Protein AF-A0A7K0LYT7-F1 (afdb_monomer_lite)

Sequence (235 aa):
MGQLKVKRRFPGVKELAGLMRFRKPIFNGRKRRLSRALTIYDLRDIAKRRTPKAPFDYTDGGADSESSLTRARSTFERVEFQPRILRDVSVVDTSVKMLGQTMSMPIGIAPTGFTRMMQTEGEYAGATAARDAGIPYTLSTMGTRSIEDVARIAPDGRNWFQLYMWKDRDRSMALVDRAKAAGFDTLVLTVDVPVAGARLRDVRNGMTIPPSLTSKTILNALPRPAWWLNFLTTD

Secondary structure (DSSP, 8-state):
---------PPPHHHHHHH--PPPP--SHHHHHHTT--SHHHHHHHHHHHS-HHHHHHHH--STT-HHHHHHHHHHHT-------S---SS----EEETTEEESSS--B---S-GGGT-TTTHHHHHHHHHHHT--EEEETT-SS-HHHHHHHSTTS-EEEEEEPPS-HHHHHHHHHHHHHTT--EEEEE-S-SS----HHHHHHT-SSS----HHHHHHHTT-HHHHHHHHS--

Structure (mmCIF, N/CA/C/O backbone):
data_AF-A0A7K0LYT7-F1
#
_entry.id   AF-A0A7K0LYT7-F1
#
loop_
_atom_site.group_PDB
_atom_site.id
_atom_site.type_symbol
_atom_site.label_atom_id
_atom_site.label_alt_id
_atom_site.label_comp_id
_atom_site.label_asym_id
_atom_site.label_entity_id
_atom_site.label_seq_id
_atom_site.pdbx_PDB_ins_code
_atom_site.Cartn_x
_atom_site.Cartn_y
_atom_site.Cartn_z
_atom_site.occupancy
_atom_site.B_iso_or_equiv
_atom_site.auth_seq_id
_atom_site.auth_comp_id
_atom_site.auth_asym_id
_atom_site.auth_atom_id
_atom_site.pdbx_PDB_model_num
ATOM 1 N N . MET A 1 1 ? -22.102 46.140 34.739 1.00 51.75 1 MET A N 1
ATOM 2 C CA . MET A 1 1 ? -21.534 44.800 34.457 1.00 51.75 1 MET A CA 1
ATOM 3 C C . MET A 1 1 ? -20.741 44.340 35.673 1.00 51.75 1 MET A C 1
ATOM 5 O O . MET A 1 1 ? -19.679 44.889 35.933 1.00 51.75 1 MET A O 1
ATOM 9 N N . GLY A 1 2 ? -21.281 43.416 36.473 1.00 59.12 2 GLY A N 1
ATOM 10 C CA . GLY A 1 2 ? -20.587 42.900 37.658 1.00 59.12 2 GLY A CA 1
ATOM 11 C C . GLY A 1 2 ? -19.471 41.934 37.260 1.00 59.12 2 GLY A C 1
ATOM 12 O O . GLY A 1 2 ? -19.724 40.969 36.544 1.00 59.12 2 GLY A O 1
ATOM 13 N N . GLN A 1 3 ? -18.237 42.190 37.703 1.00 61.72 3 GLN A N 1
ATOM 14 C CA . GLN A 1 3 ? -17.120 41.265 37.507 1.00 61.72 3 GLN A CA 1
ATOM 15 C C . GLN A 1 3 ? -17.379 39.964 38.278 1.00 61.72 3 GLN A C 1
ATOM 17 O O . GLN A 1 3 ? -17.380 39.949 39.511 1.00 61.72 3 GLN A O 1
ATOM 22 N N . LEU A 1 4 ? -17.561 38.860 37.551 1.00 63.75 4 LEU A N 1
ATOM 23 C CA . LEU A 1 4 ? -17.540 37.508 38.106 1.00 63.75 4 LEU A CA 1
ATOM 24 C C . LEU A 1 4 ? -16.160 37.243 38.730 1.00 63.75 4 LEU A C 1
ATOM 26 O O . LEU A 1 4 ? -15.191 36.934 38.036 1.00 63.75 4 LEU A O 1
ATOM 30 N N . LYS A 1 5 ? -16.056 37.367 40.059 1.00 70.19 5 LYS A N 1
ATOM 31 C CA . LYS A 1 5 ? -14.860 36.966 40.812 1.00 70.19 5 LYS A CA 1
ATOM 32 C C . LYS A 1 5 ? -14.800 35.441 40.883 1.00 70.19 5 LYS A C 1
ATOM 34 O O . LYS A 1 5 ? -15.344 34.823 41.795 1.00 70.19 5 LYS A O 1
ATOM 39 N N . VAL A 1 6 ? -14.127 34.827 39.912 1.00 75.94 6 VAL A N 1
ATOM 40 C CA . VAL A 1 6 ? -13.865 33.382 39.913 1.00 75.94 6 VAL A CA 1
ATOM 41 C C . VAL A 1 6 ? -12.925 33.041 41.072 1.00 75.94 6 VAL A C 1
ATOM 43 O O . VAL A 1 6 ? -11.742 33.386 41.062 1.00 75.94 6 VAL A O 1
ATOM 46 N N . LYS A 1 7 ? -13.451 32.352 42.089 1.00 78.12 7 LYS A N 1
ATOM 47 C CA . LYS A 1 7 ? -12.678 31.881 43.245 1.00 78.12 7 LYS A CA 1
ATOM 48 C C . LYS A 1 7 ? -11.836 30.670 42.832 1.00 78.12 7 LYS A C 1
ATOM 50 O O . LYS A 1 7 ? -12.346 29.557 42.739 1.00 78.12 7 LYS A O 1
ATOM 55 N N . ARG A 1 8 ? -10.545 30.888 42.573 1.00 79.81 8 ARG A N 1
ATOM 56 C CA . ARG A 1 8 ? -9.590 29.817 42.243 1.00 79.81 8 ARG A CA 1
ATOM 57 C C . ARG A 1 8 ? -9.356 28.938 43.478 1.00 79.81 8 ARG A C 1
ATOM 59 O O . ARG A 1 8 ? -9.043 29.456 44.547 1.00 79.81 8 ARG A O 1
ATOM 66 N N . ARG A 1 9 ? -9.517 27.621 43.336 1.00 80.12 9 ARG A N 1
ATOM 67 C CA . ARG A 1 9 ? -9.161 26.617 44.351 1.00 80.12 9 ARG A CA 1
ATOM 68 C C . ARG A 1 9 ? -8.049 25.736 43.792 1.00 80.12 9 ARG A C 1
ATOM 70 O O . ARG A 1 9 ? -8.133 25.327 42.637 1.00 80.12 9 ARG A O 1
ATOM 77 N N . PHE A 1 10 ? -7.026 25.458 44.595 1.00 76.88 10 PHE A N 1
ATOM 78 C CA . PHE A 1 10 ? -6.026 24.452 44.245 1.00 76.88 10 PHE A CA 1
ATOM 79 C C . PHE A 1 10 ? -6.641 23.059 44.440 1.00 76.88 10 PHE A C 1
ATOM 81 O O . PHE A 1 10 ? -7.215 22.822 45.507 1.00 76.88 10 PHE A O 1
ATOM 88 N N . PRO A 1 11 ? -6.566 22.159 43.442 1.00 76.56 11 PRO A N 1
ATOM 89 C CA . PRO A 1 11 ? -7.069 20.798 43.593 1.00 76.56 11 PRO A CA 1
ATOM 90 C C . PRO A 1 11 ? -6.319 20.071 44.710 1.00 76.56 11 PRO A C 1
ATOM 92 O O . PRO A 1 11 ? -5.112 20.270 44.886 1.00 76.56 11 PRO A O 1
ATOM 95 N N . GLY A 1 12 ? -7.012 19.204 45.446 1.00 80.69 12 GLY A N 1
ATOM 96 C CA . GLY A 1 12 ? -6.357 18.352 46.437 1.00 80.69 12 GLY A CA 1
ATOM 97 C C . GLY A 1 12 ? -5.399 17.365 45.761 1.00 80.69 12 GLY A C 1
ATOM 98 O O . GLY A 1 12 ? -5.668 16.885 44.662 1.00 80.69 12 GLY A O 1
ATOM 99 N N . VAL A 1 13 ? -4.298 16.993 46.422 1.00 79.06 13 VAL A N 1
ATOM 100 C CA . VAL A 1 13 ? -3.289 16.060 45.865 1.00 79.06 13 VAL A CA 1
ATOM 101 C C . VAL A 1 13 ? -3.911 14.732 45.399 1.00 79.06 13 VAL A C 1
ATOM 103 O O . VAL A 1 13 ? -3.489 14.183 44.386 1.00 79.06 13 VAL A O 1
ATOM 106 N N . LYS A 1 14 ? -4.957 14.241 46.083 1.00 78.50 14 LYS A N 1
ATOM 107 C CA . LYS A 1 14 ? -5.701 13.025 45.700 1.00 78.50 14 LYS A CA 1
ATOM 108 C C . LYS A 1 14 ? -6.535 13.199 44.424 1.00 78.50 14 LYS A C 1
ATOM 110 O O . LYS A 1 14 ? -6.572 12.289 43.602 1.00 78.50 14 LYS A O 1
ATOM 115 N N . GLU A 1 15 ? -7.163 14.360 44.236 1.00 76.81 15 GLU A N 1
ATOM 116 C CA . GLU A 1 15 ? -7.894 14.691 43.003 1.00 76.81 15 GLU A CA 1
ATOM 117 C C . GLU A 1 15 ? -6.918 14.845 41.835 1.00 76.81 15 GLU A C 1
ATOM 119 O O . GLU A 1 15 ? -7.134 14.291 40.759 1.00 76.81 15 GLU A O 1
ATOM 124 N N . LEU A 1 16 ? -5.788 15.520 42.076 1.00 77.94 16 LEU A N 1
ATOM 125 C CA . LEU A 1 16 ? -4.725 15.671 41.088 1.00 77.94 16 LEU A CA 1
ATOM 126 C C . LEU A 1 16 ? -4.153 14.304 40.683 1.00 77.94 16 LEU A C 1
ATOM 128 O O . LEU A 1 16 ? -3.987 14.036 39.498 1.00 77.94 16 LEU A O 1
ATOM 132 N N . ALA A 1 17 ? -3.900 13.413 41.645 1.00 76.88 17 ALA A N 1
ATOM 133 C CA . ALA A 1 17 ? -3.389 12.068 41.385 1.00 76.88 17 ALA A CA 1
ATOM 134 C C . ALA A 1 17 ? -4.366 11.201 40.566 1.00 76.88 17 ALA A C 1
ATOM 136 O O . ALA A 1 17 ? -3.919 10.426 39.724 1.00 76.88 17 ALA A O 1
ATOM 137 N N . GLY A 1 18 ? -5.683 11.355 40.758 1.00 76.19 18 GLY A N 1
ATOM 138 C CA . GLY A 1 18 ? -6.700 10.669 39.948 1.00 76.19 18 GLY A CA 1
ATOM 139 C C . GLY A 1 18 ? -6.803 11.192 38.508 1.00 76.19 18 GLY A C 1
ATOM 140 O O . GLY A 1 18 ? -7.120 10.432 37.591 1.00 76.19 18 GLY A O 1
ATOM 141 N N . LEU A 1 19 ? -6.493 12.475 38.299 1.00 78.00 19 LEU A N 1
ATOM 142 C CA . LEU A 1 19 ? -6.517 13.140 36.990 1.00 78.00 19 LEU A CA 1
ATOM 143 C C . LEU A 1 19 ? -5.191 12.995 36.220 1.00 78.00 19 LEU A C 1
ATOM 145 O O . LEU A 1 19 ? -5.173 13.046 34.988 1.00 78.00 19 LEU A O 1
ATOM 149 N N . MET A 1 20 ? -4.075 12.790 36.922 1.00 78.75 20 MET A N 1
ATOM 150 C CA . MET A 1 20 ? -2.747 12.651 36.327 1.00 78.75 20 MET A CA 1
ATOM 151 C C . MET A 1 20 ? -2.471 11.211 35.889 1.00 78.75 20 MET A C 1
ATOM 153 O O . MET A 1 20 ? -2.001 10.372 36.655 1.00 78.75 20 MET A O 1
ATOM 157 N N . ARG A 1 21 ? -2.680 10.931 34.600 1.00 76.81 21 ARG A N 1
ATOM 158 C CA . ARG A 1 21 ? -2.179 9.706 33.962 1.00 76.81 21 ARG A CA 1
ATOM 159 C C . ARG A 1 21 ? -0.880 9.988 33.216 1.00 76.81 21 ARG A C 1
ATOM 161 O O . ARG A 1 21 ? -0.890 10.512 32.103 1.00 76.81 21 ARG A O 1
ATOM 168 N N . PHE A 1 22 ? 0.247 9.591 33.800 1.00 79.31 22 PHE A N 1
ATOM 169 C CA . PHE A 1 22 ? 1.531 9.629 33.105 1.00 79.31 22 PHE A CA 1
ATOM 170 C C . PHE A 1 22 ? 1.597 8.520 32.053 1.00 79.31 22 PHE A C 1
ATOM 172 O O . PHE A 1 22 ? 1.353 7.344 32.334 1.00 79.31 22 PHE A O 1
ATOM 179 N N . ARG A 1 23 ? 1.945 8.881 30.815 1.00 77.56 23 ARG A N 1
ATOM 180 C CA . ARG A 1 23 ? 2.215 7.883 29.777 1.00 77.56 23 ARG A CA 1
ATOM 181 C C . ARG A 1 23 ? 3.491 7.123 30.132 1.00 77.56 23 ARG A C 1
ATOM 183 O O . ARG A 1 23 ? 4.531 7.738 30.357 1.00 77.56 23 ARG A O 1
ATOM 190 N N . LYS A 1 24 ? 3.426 5.788 30.126 1.00 83.88 24 LYS A N 1
ATOM 191 C CA . LYS A 1 24 ? 4.613 4.939 30.297 1.00 83.88 24 LYS A CA 1
ATOM 192 C C . LYS A 1 24 ? 5.634 5.233 29.183 1.00 83.88 24 LYS A C 1
ATOM 194 O O . LYS A 1 24 ? 5.232 5.355 28.020 1.00 83.88 24 LYS A O 1
ATOM 199 N N . PRO A 1 25 ? 6.939 5.331 29.494 1.00 87.31 25 PRO A N 1
ATOM 200 C CA . PRO A 1 25 ? 7.960 5.534 28.476 1.00 87.31 25 PRO A CA 1
ATOM 201 C C . PRO A 1 25 ? 8.030 4.325 27.534 1.00 87.31 25 PRO A C 1
ATOM 203 O O . PRO A 1 25 ? 8.040 3.174 27.965 1.00 87.31 25 PRO A O 1
ATOM 206 N N . ILE A 1 26 ? 8.086 4.588 26.225 1.00 91.38 26 ILE A N 1
ATOM 207 C CA . ILE A 1 26 ? 8.279 3.554 25.200 1.00 91.38 26 ILE A CA 1
ATOM 208 C C . ILE A 1 26 ? 9.754 3.561 24.781 1.00 91.38 26 ILE A C 1
ATOM 210 O O . ILE A 1 26 ? 10.202 4.450 24.045 1.00 91.38 26 ILE A O 1
ATOM 214 N N . PHE A 1 27 ? 10.506 2.560 25.240 1.00 91.38 27 PHE A N 1
ATOM 215 C CA . PHE A 1 27 ? 11.945 2.448 24.978 1.00 91.38 27 PHE A CA 1
ATOM 216 C C . PHE A 1 27 ? 12.260 2.015 23.540 1.00 91.38 27 PHE A C 1
ATOM 218 O O . PHE A 1 27 ? 13.170 2.562 22.920 1.00 91.38 27 PHE A O 1
ATOM 225 N N . ASN A 1 28 ? 11.455 1.120 22.952 1.00 93.75 28 ASN A N 1
ATOM 226 C CA . ASN A 1 28 ? 11.620 0.714 21.555 1.00 93.75 28 ASN A CA 1
ATOM 227 C C . ASN A 1 28 ? 11.353 1.899 20.604 1.00 93.75 28 ASN A C 1
ATOM 229 O O . ASN A 1 28 ? 10.232 2.406 20.513 1.00 93.75 28 ASN A O 1
ATOM 233 N N . GLY A 1 29 ? 12.380 2.322 19.861 1.00 90.75 29 GLY A N 1
ATOM 234 C CA . GLY A 1 29 ? 12.308 3.490 18.980 1.00 90.75 29 GLY A CA 1
ATOM 235 C C . GLY A 1 29 ? 11.292 3.362 17.838 1.00 90.75 29 GLY A C 1
ATOM 236 O O . GLY A 1 29 ? 10.636 4.349 17.503 1.00 90.75 29 GLY A O 1
ATOM 237 N N . ARG A 1 30 ? 11.110 2.162 17.258 1.00 90.88 30 ARG A N 1
ATOM 238 C CA . ARG A 1 30 ? 10.075 1.907 16.234 1.00 90.88 30 ARG A CA 1
ATOM 239 C C . ARG A 1 30 ? 8.689 2.077 16.848 1.00 90.88 30 ARG A C 1
ATOM 241 O O . ARG A 1 30 ? 7.919 2.891 16.344 1.00 90.88 30 ARG A O 1
ATOM 248 N N . LYS A 1 31 ? 8.418 1.393 17.964 1.00 93.44 31 LYS A N 1
ATOM 249 C CA . LYS A 1 31 ? 7.130 1.458 18.672 1.00 93.44 31 LYS A CA 1
ATOM 250 C C . LYS A 1 31 ? 6.794 2.886 19.100 1.00 93.44 31 LYS A C 1
ATOM 252 O O . LYS A 1 31 ? 5.682 3.332 18.859 1.00 93.44 31 LYS A O 1
ATOM 257 N N . ARG A 1 32 ? 7.767 3.632 19.638 1.00 93.88 32 ARG A N 1
ATOM 258 C CA . ARG A 1 32 ? 7.583 5.028 20.072 1.00 93.88 32 ARG A CA 1
ATOM 259 C C . ARG A 1 32 ? 7.211 5.968 18.924 1.00 93.88 32 ARG A C 1
ATOM 261 O O . ARG A 1 32 ? 6.399 6.869 19.118 1.00 93.88 32 ARG A O 1
ATOM 268 N N . ARG A 1 33 ? 7.827 5.803 17.748 1.00 93.62 33 ARG A N 1
ATOM 269 C CA . ARG A 1 33 ? 7.493 6.612 16.562 1.00 93.62 33 ARG A CA 1
ATOM 270 C C . ARG A 1 33 ? 6.099 6.274 16.048 1.00 93.62 33 ARG A C 1
ATOM 272 O O . ARG A 1 33 ? 5.309 7.185 15.849 1.00 93.62 33 ARG A O 1
ATOM 279 N N . LEU A 1 34 ? 5.800 4.985 15.885 1.00 94.31 34 LEU A N 1
ATOM 280 C CA . LEU A 1 34 ? 4.510 4.536 15.357 1.00 94.31 34 LEU A CA 1
ATOM 281 C C . LEU A 1 34 ? 3.353 4.873 16.304 1.00 94.31 34 LEU A C 1
ATOM 283 O O . LEU A 1 34 ? 2.321 5.327 15.841 1.00 94.31 34 LEU A O 1
ATOM 287 N N . SER A 1 35 ? 3.544 4.793 17.625 1.00 93.94 35 SER A N 1
ATOM 288 C CA . SER A 1 35 ? 2.518 5.192 18.604 1.00 93.94 35 SER A CA 1
ATOM 289 C C . SER A 1 35 ? 2.184 6.689 18.598 1.00 93.94 35 SER A C 1
ATOM 291 O O . SER A 1 35 ? 1.261 7.112 19.287 1.00 93.94 35 SER A O 1
ATOM 293 N N . ARG A 1 36 ? 2.998 7.511 17.925 1.00 93.00 36 ARG A N 1
ATOM 294 C CA . ARG A 1 36 ? 2.766 8.952 17.760 1.00 93.00 36 ARG A CA 1
ATOM 295 C C . ARG A 1 36 ? 2.148 9.295 16.405 1.00 93.00 36 ARG A C 1
ATOM 297 O O . ARG A 1 36 ? 1.761 10.441 16.232 1.00 93.00 36 ARG A O 1
ATOM 304 N N . ALA A 1 37 ? 2.084 8.347 15.471 1.00 97.12 37 ALA A N 1
ATOM 305 C CA . ALA A 1 37 ? 1.432 8.553 14.189 1.00 97.12 37 ALA A CA 1
ATOM 306 C C . ALA A 1 37 ? -0.072 8.333 14.359 1.00 97.12 37 ALA A C 1
ATOM 308 O O . ALA A 1 37 ? -0.500 7.224 14.672 1.00 97.12 37 ALA A O 1
ATOM 309 N N . LEU A 1 38 ? -0.852 9.398 14.197 1.00 96.81 38 LEU A N 1
ATOM 310 C CA . LEU A 1 38 ? -2.314 9.362 14.296 1.00 96.81 38 LEU A CA 1
ATOM 311 C C . LEU A 1 38 ? -2.969 9.421 12.913 1.00 96.81 38 LEU A C 1
ATOM 313 O O . LEU A 1 38 ? -4.142 9.095 12.768 1.00 96.81 38 LEU A O 1
ATOM 317 N N . THR A 1 39 ? -2.203 9.819 11.899 1.00 96.56 39 THR A N 1
ATOM 318 C CA . THR A 1 39 ? -2.648 9.964 10.517 1.00 96.56 39 THR A CA 1
ATOM 319 C C . THR A 1 39 ? -1.685 9.282 9.547 1.00 96.56 39 THR A C 1
ATOM 321 O O . THR A 1 39 ? -0.515 9.029 9.852 1.00 96.56 39 THR A O 1
ATOM 324 N N . ILE A 1 40 ? -2.153 9.042 8.321 1.00 95.44 40 ILE A N 1
ATOM 325 C CA . ILE A 1 40 ? -1.294 8.570 7.226 1.00 95.44 40 ILE A CA 1
ATOM 326 C C . ILE A 1 40 ? -0.193 9.597 6.898 1.00 95.44 40 ILE A C 1
ATOM 328 O O . ILE A 1 40 ? 0.920 9.213 6.536 1.00 95.44 40 ILE A O 1
ATOM 332 N N . TYR A 1 41 ? -0.448 10.895 7.099 1.00 95.94 41 TYR A N 1
ATOM 333 C CA . TYR A 1 41 ? 0.558 11.944 6.916 1.00 95.94 41 TYR A CA 1
ATOM 334 C C . TYR A 1 41 ? 1.700 11.850 7.937 1.00 95.94 41 TYR A C 1
ATOM 336 O O . TYR A 1 41 ? 2.862 12.024 7.567 1.00 95.94 41 TYR A O 1
ATOM 344 N N . ASP A 1 42 ? 1.414 11.457 9.180 1.00 97.69 42 ASP A N 1
ATOM 345 C CA . ASP A 1 42 ? 2.465 11.200 10.171 1.00 97.69 42 ASP A CA 1
ATOM 346 C C . ASP A 1 42 ? 3.354 10.017 9.756 1.00 97.69 42 ASP A C 1
ATOM 348 O O . ASP A 1 42 ? 4.581 10.065 9.901 1.00 97.69 42 ASP A O 1
ATOM 352 N N . LEU A 1 43 ? 2.754 8.953 9.206 1.00 96.81 43 LEU A N 1
ATOM 353 C CA . LEU A 1 43 ? 3.498 7.803 8.679 1.00 96.81 43 LEU A CA 1
ATOM 354 C C . LEU A 1 43 ? 4.385 8.209 7.498 1.00 96.81 43 LEU A C 1
ATOM 356 O O . LEU A 1 43 ? 5.554 7.814 7.444 1.00 96.81 43 LEU A O 1
ATOM 360 N N . ARG A 1 44 ? 3.864 9.048 6.599 1.00 96.38 44 ARG A N 1
ATOM 361 C CA . ARG A 1 44 ? 4.619 9.625 5.484 1.00 96.38 44 ARG A CA 1
ATOM 362 C C . ARG A 1 44 ? 5.824 10.431 5.973 1.00 96.38 44 ARG A C 1
ATOM 364 O O . ARG A 1 44 ? 6.928 10.249 5.459 1.00 96.38 44 ARG A O 1
ATOM 371 N N . ASP A 1 45 ? 5.657 11.275 6.984 1.00 96.81 45 ASP A N 1
ATOM 372 C CA . ASP A 1 45 ? 6.751 12.084 7.530 1.00 96.81 45 ASP A CA 1
ATOM 373 C C . ASP A 1 45 ? 7.809 11.235 8.245 1.00 96.81 45 ASP A C 1
ATOM 375 O O . ASP A 1 45 ? 9.016 11.493 8.132 1.00 96.81 45 ASP A O 1
ATOM 379 N N . ILE A 1 46 ? 7.389 10.175 8.941 1.00 95.56 46 ILE A N 1
ATOM 380 C CA . ILE A 1 46 ? 8.309 9.172 9.490 1.00 95.56 46 ILE A CA 1
ATOM 381 C C . ILE A 1 46 ? 9.098 8.503 8.355 1.00 95.56 46 ILE A C 1
ATOM 383 O O . ILE A 1 46 ? 10.324 8.383 8.465 1.00 95.56 46 ILE A O 1
ATOM 387 N N . ALA A 1 47 ? 8.432 8.098 7.270 1.00 94.38 47 ALA A N 1
ATOM 388 C CA . ALA A 1 47 ? 9.076 7.480 6.112 1.00 94.38 47 ALA A CA 1
ATOM 389 C C . ALA A 1 47 ? 10.085 8.431 5.448 1.00 94.38 47 ALA A C 1
ATOM 391 O O . ALA A 1 47 ? 11.222 8.023 5.195 1.00 94.38 47 ALA A O 1
ATOM 392 N N . LYS A 1 48 ? 9.732 9.713 5.279 1.00 94.50 48 LYS A N 1
ATOM 393 C CA . LYS A 1 48 ? 10.602 10.760 4.715 1.00 94.50 48 LYS A CA 1
ATOM 394 C C . LYS A 1 48 ? 11.903 10.921 5.487 1.00 94.50 48 LYS A C 1
ATOM 396 O O . LYS A 1 48 ? 12.976 11.061 4.900 1.00 94.50 48 LYS A O 1
ATOM 401 N N . ARG A 1 49 ? 11.839 10.881 6.819 1.00 92.50 49 ARG A N 1
ATOM 402 C CA . ARG A 1 49 ? 13.038 10.991 7.667 1.00 92.50 49 ARG A CA 1
ATOM 403 C C . ARG A 1 49 ? 13.930 9.753 7.553 1.00 92.50 49 ARG A C 1
ATOM 405 O O . ARG A 1 49 ? 15.150 9.878 7.574 1.00 92.50 49 ARG A O 1
ATOM 412 N N . ARG A 1 50 ? 13.345 8.563 7.405 1.00 90.69 50 ARG A N 1
ATOM 413 C CA . ARG A 1 50 ? 14.081 7.287 7.453 1.00 90.69 50 ARG A CA 1
ATOM 414 C C . ARG A 1 50 ? 14.612 6.787 6.113 1.00 90.69 50 ARG A C 1
ATOM 416 O O . ARG A 1 50 ? 15.538 5.986 6.129 1.00 90.69 50 ARG A O 1
ATOM 423 N N . THR A 1 51 ? 14.059 7.256 5.002 1.00 88.94 51 THR A N 1
ATOM 424 C CA . THR A 1 51 ? 14.323 6.699 3.668 1.00 88.94 51 THR A CA 1
ATOM 425 C C . THR A 1 51 ? 15.093 7.693 2.809 1.00 88.94 51 THR A C 1
ATOM 427 O O . THR A 1 51 ? 14.699 8.861 2.813 1.00 88.94 51 THR A O 1
ATOM 430 N N . PRO A 1 52 ? 16.163 7.292 2.089 1.00 89.25 52 PRO A N 1
ATOM 431 C CA . PRO A 1 52 ? 16.885 8.155 1.162 1.00 89.25 52 PRO A CA 1
ATOM 432 C C . PRO A 1 52 ? 15.951 8.961 0.257 1.00 89.25 52 PRO A C 1
ATOM 434 O O . PRO A 1 52 ? 14.867 8.508 -0.104 1.00 89.25 52 PRO A O 1
ATOM 437 N N . LYS A 1 53 ? 16.364 10.183 -0.100 1.00 89.31 53 LYS A N 1
ATOM 438 C CA . LYS A 1 53 ? 15.503 11.114 -0.844 1.00 89.31 53 LYS A CA 1
ATOM 439 C C . LYS A 1 53 ? 15.015 10.514 -2.164 1.00 89.31 53 LYS A C 1
ATOM 441 O O . LYS A 1 53 ? 13.847 10.661 -2.475 1.00 89.31 53 LYS A O 1
ATOM 446 N N . ALA A 1 54 ? 15.896 9.824 -2.884 1.00 87.12 54 ALA A N 1
ATOM 447 C CA . ALA A 1 54 ? 15.599 9.168 -4.153 1.00 87.12 54 ALA A CA 1
ATOM 448 C C . ALA A 1 54 ? 14.434 8.147 -4.057 1.00 87.12 54 ALA A C 1
ATOM 450 O O . ALA A 1 54 ? 13.400 8.394 -4.671 1.00 87.12 54 ALA A O 1
ATOM 451 N N . PRO A 1 55 ? 14.512 7.073 -3.246 1.00 87.94 55 PRO A N 1
ATOM 452 C CA . PRO A 1 55 ? 13.404 6.126 -3.085 1.00 87.94 55 PRO A CA 1
ATOM 453 C C . PRO A 1 55 ? 12.153 6.729 -2.426 1.00 87.94 55 PRO A C 1
ATOM 455 O O . PRO A 1 55 ? 11.034 6.335 -2.761 1.00 87.94 55 PRO A O 1
ATOM 458 N N . PHE A 1 56 ? 12.312 7.714 -1.532 1.00 92.62 56 PHE A N 1
ATOM 459 C CA . PHE A 1 56 ? 11.160 8.433 -0.984 1.00 92.62 56 PHE A CA 1
ATOM 460 C C . PHE A 1 56 ? 10.425 9.233 -2.068 1.00 92.62 56 PHE A C 1
ATOM 462 O O . PHE A 1 56 ? 9.209 9.127 -2.175 1.00 92.62 56 PHE A O 1
ATOM 469 N N . ASP A 1 57 ? 11.148 10.008 -2.878 1.00 93.19 57 ASP A N 1
ATOM 470 C CA . ASP A 1 57 ? 10.562 10.828 -3.940 1.00 93.19 57 ASP A CA 1
ATOM 471 C C . ASP A 1 57 ? 9.983 9.969 -5.078 1.00 93.19 57 ASP A C 1
ATOM 473 O O . ASP A 1 57 ? 8.967 10.370 -5.634 1.00 93.19 57 ASP A O 1
ATOM 477 N N . TYR A 1 58 ? 10.542 8.782 -5.350 1.00 89.88 58 TYR A N 1
ATOM 478 C CA . TYR A 1 58 ? 9.953 7.788 -6.264 1.00 89.88 58 TYR A CA 1
ATOM 479 C C . TYR A 1 58 ? 8.560 7.329 -5.814 1.00 89.88 58 TYR A C 1
ATOM 481 O O . TYR A 1 58 ? 7.659 7.139 -6.632 1.00 89.88 58 TYR A O 1
ATOM 489 N N . THR A 1 59 ? 8.386 7.156 -4.501 1.00 92.25 59 THR A N 1
ATOM 490 C CA . THR A 1 59 ? 7.126 6.689 -3.903 1.00 92.25 59 THR A CA 1
ATOM 491 C C . THR A 1 59 ? 6.122 7.830 -3.719 1.00 92.25 59 THR A C 1
ATOM 493 O O . THR A 1 59 ? 4.924 7.645 -3.902 1.00 92.25 59 THR A O 1
ATOM 496 N N . ASP A 1 60 ? 6.597 9.011 -3.322 1.00 94.94 60 ASP A N 1
ATOM 497 C CA . ASP A 1 60 ? 5.762 10.165 -2.966 1.00 94.94 60 ASP A CA 1
ATOM 498 C C . ASP A 1 60 ? 5.447 11.099 -4.147 1.00 94.94 60 ASP A C 1
ATOM 500 O O . ASP A 1 60 ? 4.510 11.896 -4.074 1.00 94.94 60 ASP A O 1
ATOM 504 N N . GLY A 1 61 ? 6.270 11.061 -5.195 1.00 93.56 61 GLY A N 1
ATOM 505 C CA . GLY A 1 61 ? 6.215 11.977 -6.327 1.00 93.56 61 GLY A CA 1
ATOM 506 C C . GLY A 1 61 ? 5.147 11.633 -7.364 1.00 93.56 61 GLY A C 1
ATOM 507 O O . GLY A 1 61 ? 4.708 10.491 -7.501 1.00 93.56 61 GLY A O 1
ATOM 508 N N . GLY A 1 62 ? 4.753 12.650 -8.127 1.00 94.19 62 GLY A N 1
ATOM 509 C CA . GLY A 1 62 ? 3.863 12.531 -9.284 1.00 94.19 62 GLY A CA 1
ATOM 510 C C . GLY A 1 62 ? 4.541 12.923 -10.601 1.00 94.19 62 GLY A C 1
ATOM 511 O O . GLY A 1 62 ? 5.738 13.209 -10.654 1.00 94.19 62 GLY A O 1
ATOM 512 N N . ALA A 1 63 ? 3.759 12.941 -11.682 1.00 94.38 63 ALA A N 1
ATOM 513 C CA . ALA A 1 63 ? 4.205 13.449 -12.979 1.00 94.38 63 ALA A CA 1
ATOM 514 C C . ALA A 1 63 ? 4.168 14.989 -13.032 1.00 94.38 63 ALA A C 1
ATOM 516 O O . ALA A 1 63 ? 3.295 15.616 -12.424 1.00 94.38 63 ALA A O 1
ATOM 517 N N . ASP A 1 64 ? 5.095 15.577 -13.787 1.00 94.50 64 ASP A N 1
ATOM 518 C CA . ASP A 1 64 ? 5.223 17.007 -14.076 1.00 94.50 64 ASP A CA 1
ATOM 519 C C . ASP A 1 64 ? 5.145 17.896 -12.825 1.00 94.50 64 ASP A C 1
ATOM 521 O O . ASP A 1 64 ? 5.964 17.785 -11.911 1.00 94.50 64 ASP A O 1
ATOM 525 N N . SER A 1 65 ? 4.161 18.799 -12.784 1.00 94.75 65 SER A N 1
ATOM 52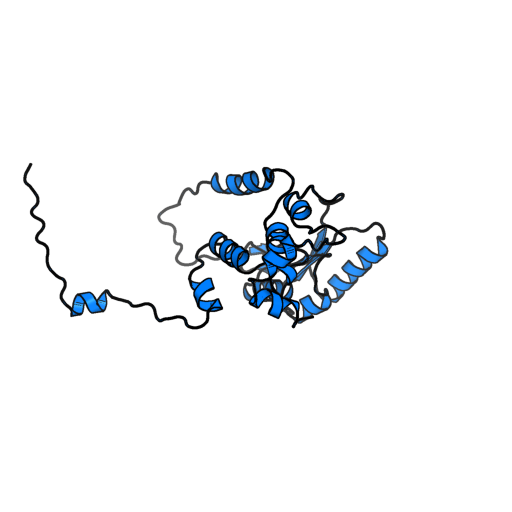6 C CA . SER A 1 65 ? 3.887 19.716 -11.673 1.00 94.75 65 SER A CA 1
ATOM 527 C C . SER A 1 65 ? 3.122 19.069 -10.517 1.00 94.75 65 SER A C 1
ATOM 529 O O . SER A 1 65 ? 2.746 19.758 -9.572 1.00 94.75 65 SER A O 1
ATOM 531 N N . GLU A 1 66 ? 2.839 17.766 -10.603 1.00 96.88 66 GLU A N 1
ATOM 532 C CA . GLU A 1 66 ? 2.071 16.987 -9.624 1.00 96.88 66 GLU A CA 1
ATOM 533 C C . GLU A 1 66 ? 0.637 17.498 -9.414 1.00 96.88 66 GLU A C 1
ATOM 535 O O . GLU A 1 66 ? -0.041 17.131 -8.454 1.00 96.88 66 GLU A O 1
ATOM 540 N N . SER A 1 67 ? 0.129 18.309 -10.347 1.00 97.12 67 SER A N 1
ATOM 541 C CA . SER A 1 67 ? -1.199 18.915 -10.242 1.00 97.12 67 SER A CA 1
ATOM 542 C C . SER A 1 67 ? -2.315 17.871 -10.111 1.00 97.12 67 SER A C 1
ATOM 544 O O . SER A 1 67 ? -3.248 18.067 -9.335 1.00 97.12 67 SER A O 1
ATOM 546 N N . SER A 1 68 ? -2.208 16.733 -10.808 1.00 96.31 68 SER A N 1
ATOM 547 C CA . SER A 1 68 ? -3.165 15.623 -10.700 1.00 96.31 68 SER A CA 1
ATOM 548 C C . SER A 1 68 ? -3.165 14.977 -9.312 1.00 96.31 68 SER A C 1
ATOM 550 O O . SER A 1 68 ? -4.235 14.658 -8.801 1.00 96.31 68 SER A O 1
ATOM 552 N N . LEU A 1 69 ? -1.996 14.841 -8.673 1.00 95.75 69 LEU A N 1
ATOM 553 C CA . LEU A 1 69 ? -1.879 14.312 -7.309 1.00 95.75 69 LEU A CA 1
ATOM 554 C C . LEU A 1 69 ? -2.570 15.243 -6.305 1.00 95.75 69 LEU A C 1
ATOM 556 O O . LEU A 1 69 ? -3.341 14.784 -5.460 1.00 95.75 69 LEU A O 1
ATOM 560 N N . THR A 1 70 ? -2.344 16.553 -6.432 1.00 96.19 70 THR A N 1
ATOM 561 C CA . THR A 1 70 ? -3.024 17.566 -5.611 1.00 96.19 70 THR A CA 1
ATOM 562 C C . THR A 1 70 ? -4.535 17.532 -5.834 1.00 96.19 70 THR A C 1
ATOM 564 O O . THR A 1 70 ? -5.291 17.430 -4.870 1.00 96.19 70 THR A O 1
ATOM 567 N N . ARG A 1 71 ? -4.995 17.522 -7.095 1.00 97.25 71 ARG A N 1
ATOM 568 C CA . ARG A 1 71 ? -6.431 17.464 -7.422 1.00 97.25 71 ARG A CA 1
ATOM 569 C C . ARG A 1 71 ? -7.113 16.209 -6.881 1.00 97.25 71 ARG A C 1
ATOM 571 O O . ARG A 1 71 ? -8.249 16.310 -6.416 1.00 97.25 71 ARG A O 1
ATOM 578 N N . ALA A 1 72 ? -6.451 15.051 -6.923 1.00 96.19 72 ALA A N 1
ATOM 579 C CA . ALA A 1 72 ? -7.000 13.805 -6.391 1.00 96.19 72 ALA A CA 1
ATOM 580 C C . ALA A 1 72 ? -7.304 13.923 -4.889 1.00 96.19 72 ALA A C 1
ATOM 582 O O . ALA A 1 72 ? -8.408 13.597 -4.460 1.00 96.19 72 ALA A O 1
ATOM 583 N N . ARG A 1 73 ? -6.372 14.481 -4.105 1.00 95.00 73 ARG A N 1
ATOM 584 C CA . ARG A 1 73 ? -6.566 14.716 -2.662 1.00 95.00 73 ARG A CA 1
ATOM 585 C C . ARG A 1 73 ? -7.668 15.732 -2.394 1.00 95.00 73 ARG A C 1
ATOM 587 O O . ARG A 1 73 ? -8.626 15.419 -1.692 1.00 95.00 73 ARG A O 1
ATOM 594 N N . SER A 1 74 ? -7.588 16.898 -3.036 1.00 96.94 74 SER A N 1
ATOM 595 C CA . SER A 1 74 ? -8.583 17.958 -2.852 1.00 96.94 74 SER A CA 1
ATOM 596 C C . SER A 1 74 ? -9.992 17.526 -3.258 1.00 96.94 74 SER A C 1
ATOM 598 O O . SER A 1 74 ? -10.962 18.128 -2.818 1.00 96.94 74 SER A O 1
ATOM 600 N N . THR A 1 75 ? -10.140 16.505 -4.107 1.00 97.38 75 THR A N 1
ATOM 601 C CA . THR A 1 75 ? -11.459 15.976 -4.479 1.00 97.38 75 THR A CA 1
ATOM 602 C C . THR A 1 75 ? -12.162 15.292 -3.318 1.00 97.38 75 THR A C 1
ATOM 604 O O . THR A 1 75 ? -13.351 15.529 -3.133 1.00 97.38 75 THR A O 1
ATOM 607 N N . PHE A 1 76 ? -11.441 14.530 -2.497 1.00 95.44 76 PHE A N 1
ATOM 608 C CA . PHE A 1 76 ? -12.021 13.923 -1.298 1.00 95.44 76 PHE A CA 1
ATOM 609 C C . PHE A 1 76 ? -12.255 14.944 -0.179 1.00 95.44 76 PHE A C 1
ATOM 611 O O . PHE A 1 76 ? -13.227 14.817 0.553 1.00 95.44 76 PHE A O 1
ATOM 618 N N . GLU A 1 77 ? -11.430 15.991 -0.082 1.00 94.81 77 GLU A N 1
ATOM 619 C CA . GLU A 1 77 ? -11.611 17.073 0.904 1.00 94.81 77 GLU A CA 1
ATOM 620 C C . GLU A 1 77 ? -12.880 17.905 0.669 1.00 94.81 77 GLU A C 1
ATOM 622 O O . GLU A 1 77 ? -13.381 18.531 1.596 1.00 94.81 77 GLU A O 1
ATOM 627 N N . ARG A 1 78 ? -13.418 17.902 -0.558 1.00 96.69 78 ARG A N 1
ATOM 628 C CA . ARG A 1 78 ? -14.686 18.571 -0.893 1.00 96.69 78 ARG A CA 1
ATOM 629 C C . ARG A 1 78 ? -15.926 17.740 -0.554 1.00 96.69 78 ARG A C 1
ATOM 631 O O . ARG A 1 78 ? -17.036 18.233 -0.727 1.00 96.69 78 ARG A O 1
ATOM 638 N N . VAL A 1 79 ? -15.766 16.483 -0.140 1.00 97.31 79 VAL A N 1
ATOM 639 C CA . VAL A 1 79 ? -16.896 15.632 0.244 1.00 97.31 79 VAL A CA 1
ATOM 640 C C . VAL A 1 79 ? -17.278 15.945 1.686 1.00 97.31 79 VAL A C 1
ATOM 642 O O . VAL A 1 79 ? -16.512 15.686 2.611 1.00 97.31 79 VAL A O 1
ATOM 645 N N . GLU A 1 80 ? -18.481 16.479 1.878 1.00 97.25 80 GLU A N 1
ATOM 646 C CA . GLU A 1 80 ? -19.023 16.789 3.200 1.00 97.25 80 GLU A CA 1
ATOM 647 C C . GLU A 1 80 ? -19.947 15.673 3.695 1.00 97.25 80 GLU A C 1
ATOM 649 O O . GLU A 1 80 ? -20.817 15.183 2.971 1.00 97.25 80 GLU A O 1
ATOM 654 N N . PHE A 1 81 ? -19.786 15.284 4.961 1.00 96.31 81 PHE A N 1
ATOM 655 C CA . PHE A 1 81 ? -20.690 14.340 5.610 1.00 96.31 81 PHE A CA 1
ATOM 656 C C . PHE A 1 81 ? -21.848 15.077 6.280 1.00 96.31 81 PHE A C 1
ATOM 658 O O . PHE A 1 81 ? -21.635 15.967 7.100 1.00 96.31 81 PHE A O 1
ATOM 665 N N . GLN A 1 82 ? -23.077 14.639 6.004 1.00 97.19 82 GLN A N 1
ATOM 666 C CA . GLN A 1 82 ? -24.260 15.043 6.764 1.00 97.19 82 GLN A CA 1
ATOM 667 C C . GLN A 1 82 ? -24.564 13.978 7.828 1.00 97.19 82 GLN A C 1
ATOM 669 O O . GLN A 1 82 ? -25.078 12.905 7.487 1.00 97.19 82 GLN A O 1
ATOM 674 N N . PRO A 1 83 ? -24.226 14.215 9.110 1.00 96.75 83 PRO A N 1
ATOM 675 C CA . PRO A 1 83 ? -24.424 13.218 10.150 1.00 96.75 83 PRO A CA 1
ATOM 676 C C . PRO A 1 83 ? -25.916 12.958 10.371 1.00 96.75 83 PRO A C 1
ATOM 678 O O . PRO A 1 83 ? -26.706 13.876 10.587 1.00 96.75 83 PRO A O 1
ATOM 681 N N . ARG A 1 84 ? -26.306 11.680 10.362 1.00 96.75 84 ARG A N 1
ATOM 682 C CA . ARG A 1 84 ? -27.653 11.253 10.754 1.00 96.75 84 ARG A CA 1
ATOM 683 C C . ARG A 1 84 ? -27.661 10.972 12.251 1.00 96.75 84 ARG A C 1
ATOM 685 O O . ARG A 1 84 ? -27.056 10.002 12.700 1.00 96.75 84 ARG A O 1
ATOM 692 N N . ILE A 1 85 ? -28.332 11.832 13.009 1.00 97.25 85 ILE A N 1
ATOM 693 C CA . ILE A 1 85 ? -28.444 11.708 14.465 1.00 97.25 85 ILE A CA 1
ATOM 694 C C . ILE A 1 85 ? -29.476 10.645 14.865 1.00 97.25 85 ILE A C 1
ATOM 696 O O . ILE A 1 85 ? -30.324 10.262 14.058 1.00 97.25 85 ILE A O 1
ATOM 700 N N . LEU A 1 86 ? -29.407 10.188 16.121 1.00 96.69 86 LEU A N 1
ATOM 701 C CA . LEU A 1 86 ? -30.327 9.199 16.706 1.00 96.69 86 LEU A CA 1
ATOM 702 C C . LEU A 1 86 ? -30.388 7.873 15.923 1.00 96.69 86 LEU A C 1
ATOM 704 O O . LEU A 1 86 ? -31.438 7.246 15.800 1.00 96.69 86 LEU A O 1
ATOM 708 N N . ARG A 1 87 ? -29.245 7.446 15.381 1.00 96.56 87 ARG A N 1
ATOM 709 C CA . ARG A 1 87 ? -29.058 6.122 14.782 1.00 96.56 87 ARG A CA 1
ATOM 710 C C . ARG A 1 87 ? -28.272 5.248 15.744 1.00 96.56 87 ARG A C 1
ATOM 712 O O . ARG A 1 87 ? -27.263 5.696 16.283 1.00 96.56 87 ARG A O 1
ATOM 719 N N . ASP A 1 88 ? -28.738 4.020 15.945 1.00 96.94 88 ASP A N 1
ATOM 720 C CA . ASP A 1 88 ? -27.967 3.029 16.685 1.00 96.94 88 ASP A CA 1
ATOM 721 C C . ASP A 1 88 ? -26.721 2.654 15.873 1.00 96.94 88 ASP A C 1
ATOM 723 O O . ASP A 1 88 ? -26.816 2.180 14.742 1.00 96.94 88 ASP A O 1
ATOM 727 N N . VAL A 1 89 ? -25.560 2.943 16.451 1.00 96.75 89 VAL A N 1
ATOM 728 C CA . VAL A 1 89 ? -24.225 2.638 15.919 1.00 96.75 89 VAL A CA 1
ATOM 729 C C . VAL A 1 89 ? -23.398 1.876 16.958 1.00 96.75 89 VAL A C 1
ATOM 731 O O . VAL A 1 89 ? -22.170 1.915 16.933 1.00 96.75 89 VAL A O 1
ATOM 734 N N . SER A 1 90 ? -24.065 1.207 17.907 1.00 97.62 90 SER A N 1
ATOM 735 C CA . SER A 1 90 ? -23.416 0.365 18.920 1.00 97.62 90 SER A CA 1
ATOM 736 C C . SER A 1 90 ? -22.605 -0.778 18.299 1.00 97.62 90 SER A C 1
ATOM 738 O O . SER A 1 90 ? -21.596 -1.194 18.868 1.00 97.62 90 SER A O 1
ATOM 740 N N . VAL A 1 91 ? -23.003 -1.228 17.105 1.00 97.19 91 VAL A N 1
ATOM 741 C CA . VAL A 1 91 ? -22.274 -2.184 16.270 1.00 97.19 91 VAL A CA 1
ATOM 742 C C . VAL A 1 91 ? -22.139 -1.609 14.861 1.00 97.19 91 VAL A C 1
ATOM 744 O O . VAL A 1 91 ? -23.133 -1.276 14.220 1.00 97.19 91 VAL A O 1
ATOM 747 N N . VAL A 1 92 ? -20.902 -1.501 14.372 1.00 96.44 92 VAL A N 1
ATOM 748 C CA . VAL A 1 92 ? -20.591 -1.077 13.001 1.00 96.44 92 VAL A CA 1
ATOM 749 C C . VAL A 1 92 ? -19.874 -2.222 12.302 1.00 96.44 92 VAL A C 1
ATOM 751 O O . VAL A 1 92 ? -18.763 -2.577 12.689 1.00 96.44 92 VAL A O 1
ATOM 754 N N . ASP A 1 93 ? -20.509 -2.787 11.278 1.00 97.19 93 ASP A N 1
ATOM 755 C CA . ASP A 1 93 ? -19.910 -3.806 10.419 1.00 97.19 93 ASP A CA 1
ATOM 756 C C . ASP A 1 93 ? -19.374 -3.151 9.142 1.00 97.19 93 ASP A C 1
ATOM 758 O O . ASP A 1 93 ? -20.122 -2.544 8.373 1.00 97.19 93 ASP A O 1
ATOM 762 N N . THR A 1 94 ? -18.061 -3.236 8.939 1.00 97.69 94 THR A N 1
ATOM 763 C CA . THR A 1 94 ? -17.393 -2.738 7.730 1.00 97.69 94 THR A CA 1
ATOM 764 C C . THR A 1 94 ? -17.241 -3.809 6.659 1.00 97.69 94 THR A C 1
ATOM 766 O O . THR A 1 94 ? -16.740 -3.501 5.578 1.00 97.69 94 THR A O 1
ATOM 769 N N . SER A 1 95 ? -17.62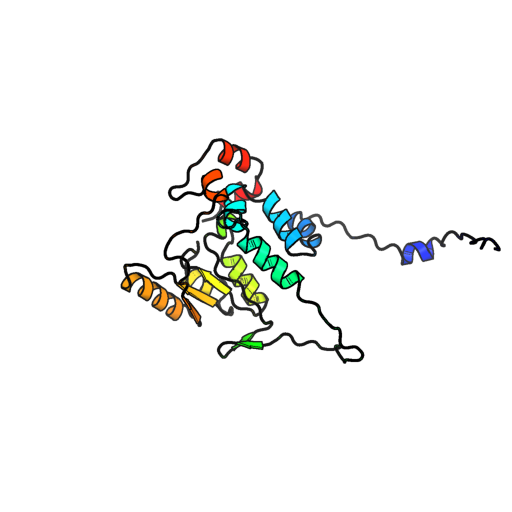8 -5.053 6.937 1.00 98.06 95 SER A N 1
ATOM 770 C CA . SER A 1 95 ? -17.417 -6.165 6.026 1.00 98.06 95 SER A CA 1
ATOM 771 C C . SER A 1 95 ? -18.203 -6.009 4.725 1.00 98.06 95 SER A C 1
ATOM 773 O O . SER A 1 95 ? -19.257 -5.376 4.646 1.00 98.06 95 SER A O 1
ATOM 775 N N . VAL A 1 96 ? -17.644 -6.558 3.652 1.00 97.75 96 VAL A N 1
ATOM 776 C CA . VAL A 1 96 ? -18.177 -6.416 2.294 1.00 97.75 96 VAL A CA 1
ATOM 777 C C . VAL A 1 96 ? -17.867 -7.665 1.488 1.00 97.75 96 VAL A C 1
ATOM 779 O O . VAL A 1 96 ? -16.776 -8.226 1.578 1.00 97.75 96 VAL A O 1
ATOM 782 N N . LYS A 1 97 ? -18.817 -8.086 0.649 1.00 96.88 97 LYS A N 1
ATOM 783 C CA . LYS A 1 97 ? -18.581 -9.107 -0.372 1.00 96.88 97 LYS A CA 1
ATOM 784 C C . LYS A 1 97 ? -18.074 -8.446 -1.652 1.00 96.88 97 LYS A C 1
ATOM 786 O O . LYS A 1 97 ? -18.795 -7.673 -2.277 1.00 96.88 97 LYS A O 1
ATOM 791 N N . MET A 1 98 ? -16.858 -8.781 -2.068 1.00 92.94 98 MET A N 1
ATOM 792 C CA . MET A 1 98 ? -16.222 -8.239 -3.270 1.00 92.94 98 MET A CA 1
ATOM 793 C C . MET A 1 98 ? -15.638 -9.379 -4.099 1.00 92.94 98 MET A C 1
ATOM 795 O O . MET A 1 98 ? -14.903 -10.217 -3.575 1.00 92.94 98 MET A O 1
ATOM 799 N N . LEU A 1 99 ? -15.964 -9.425 -5.395 1.00 93.75 99 LEU A N 1
ATOM 800 C CA . LEU A 1 99 ? -15.499 -10.476 -6.314 1.00 93.75 99 LEU A CA 1
ATOM 801 C C . LEU A 1 99 ? -15.684 -11.892 -5.724 1.00 93.75 99 LEU A C 1
ATOM 803 O O . LEU A 1 99 ? -14.752 -12.683 -5.666 1.00 93.75 99 LEU A O 1
ATOM 807 N N . GLY A 1 100 ? -16.874 -12.175 -5.185 1.00 92.81 100 GLY A N 1
ATOM 808 C CA . GLY A 1 100 ? -17.243 -13.502 -4.677 1.00 92.81 100 GLY A CA 1
ATOM 809 C C . GLY A 1 100 ? -16.846 -13.830 -3.231 1.00 92.81 100 GLY A C 1
ATOM 810 O O . GLY A 1 100 ? -17.499 -14.691 -2.647 1.00 92.81 100 GLY A O 1
ATOM 811 N N . GLN A 1 101 ? -15.885 -13.128 -2.619 1.00 94.00 101 GLN A N 1
ATOM 812 C CA . GLN A 1 101 ? -15.443 -13.390 -1.238 1.00 94.00 101 GLN A CA 1
ATOM 813 C C . GLN A 1 101 ? -15.743 -12.229 -0.284 1.00 94.00 101 GLN A C 1
ATOM 815 O O . GLN A 1 101 ? -15.809 -11.071 -0.700 1.00 94.00 101 GLN A O 1
ATOM 820 N N . THR A 1 102 ? -15.918 -12.549 0.998 1.00 96.06 102 THR A N 1
ATOM 821 C CA . THR A 1 102 ? -16.097 -11.561 2.069 1.00 96.06 102 THR A CA 1
ATOM 822 C C . THR A 1 102 ? -14.749 -11.024 2.529 1.00 96.06 102 THR A C 1
ATOM 824 O O . THR A 1 102 ? -13.787 -11.772 2.673 1.00 96.06 102 THR A O 1
ATOM 827 N N . MET A 1 103 ? -14.695 -9.723 2.777 1.00 96.50 103 MET A N 1
ATOM 828 C CA . MET A 1 103 ? -13.535 -9.009 3.295 1.00 96.50 103 MET A CA 1
ATOM 829 C C . MET A 1 103 ? -13.947 -8.210 4.519 1.00 96.50 103 MET A C 1
ATOM 831 O O . MET A 1 103 ? -15.094 -7.773 4.606 1.00 96.50 103 MET A O 1
ATOM 835 N N . SER A 1 104 ? -13.008 -7.962 5.427 1.00 97.81 104 SER A N 1
ATOM 836 C CA . SER A 1 104 ? -13.286 -7.262 6.686 1.00 97.81 104 SER A CA 1
ATOM 837 C C . SER A 1 104 ? -13.634 -5.781 6.497 1.00 97.81 104 SER A C 1
ATOM 839 O O . SER A 1 104 ? -14.272 -5.182 7.360 1.00 97.81 104 SER A O 1
ATOM 841 N N . MET A 1 105 ? -13.204 -5.171 5.387 1.00 97.12 105 MET A N 1
ATOM 842 C CA . MET A 1 105 ? -13.443 -3.758 5.073 1.00 97.12 105 MET A CA 1
ATOM 843 C C . MET A 1 105 ? -13.265 -3.457 3.575 1.00 97.12 105 MET A C 1
ATOM 845 O O . MET A 1 105 ? -12.525 -4.176 2.898 1.00 97.12 105 MET A O 1
ATOM 849 N N . PRO A 1 106 ? -13.890 -2.386 3.039 1.00 96.38 106 PRO A N 1
ATOM 850 C CA . PRO A 1 106 ? -13.884 -2.044 1.612 1.00 96.38 106 PRO A CA 1
ATOM 851 C C . PRO A 1 106 ? -12.598 -1.325 1.176 1.00 96.38 106 PRO A C 1
ATOM 853 O O . PRO A 1 106 ? -12.640 -0.290 0.512 1.00 96.38 106 PRO A O 1
ATOM 856 N N . ILE A 1 107 ? -11.439 -1.847 1.571 1.00 96.69 107 ILE A N 1
ATOM 857 C CA . ILE A 1 107 ? -10.128 -1.322 1.182 1.00 96.69 107 ILE A CA 1
ATOM 858 C C . ILE A 1 107 ? -9.194 -2.466 0.798 1.00 96.69 107 ILE A C 1
ATOM 860 O O . ILE A 1 107 ? -9.426 -3.618 1.152 1.00 96.69 107 ILE A O 1
ATOM 864 N N . GLY A 1 108 ? -8.114 -2.139 0.097 1.00 96.81 108 GLY A N 1
ATOM 865 C CA . GLY A 1 108 ? -7.039 -3.075 -0.189 1.00 96.81 108 GLY A CA 1
ATOM 866 C C . GLY A 1 108 ? -5.719 -2.380 -0.450 1.00 96.81 108 GLY A C 1
ATOM 867 O O . GLY A 1 108 ? -5.662 -1.158 -0.604 1.00 96.81 108 GLY A O 1
ATOM 868 N N . ILE A 1 109 ? -4.647 -3.166 -0.474 1.00 97.81 109 ILE A N 1
ATOM 869 C CA . ILE A 1 109 ? -3.308 -2.656 -0.757 1.00 97.81 109 ILE A CA 1
ATOM 870 C C . ILE A 1 109 ? -3.066 -2.742 -2.264 1.00 97.81 109 ILE A C 1
ATOM 872 O O . ILE A 1 109 ? -2.991 -3.828 -2.843 1.00 97.81 109 ILE A O 1
ATOM 876 N N . ALA A 1 110 ? -2.969 -1.567 -2.886 1.00 97.31 110 ALA A N 1
ATOM 877 C CA . ALA A 1 110 ? -2.768 -1.398 -4.319 1.00 97.31 110 ALA A CA 1
ATOM 878 C C . ALA A 1 110 ? -1.372 -1.876 -4.777 1.00 97.31 110 ALA A C 1
ATOM 880 O O . ALA A 1 110 ? -0.407 -1.796 -4.006 1.00 97.31 110 ALA A O 1
ATOM 881 N N . PRO A 1 111 ? -1.235 -2.312 -6.044 1.00 96.81 111 PRO A N 1
ATOM 882 C CA . PRO A 1 111 ? 0.034 -2.790 -6.574 1.00 96.81 111 PRO A CA 1
ATOM 883 C C . PRO A 1 111 ? 1.046 -1.650 -6.665 1.00 96.81 111 PRO A C 1
ATOM 885 O O . PRO A 1 111 ? 0.867 -0.689 -7.409 1.00 96.81 111 PRO A O 1
ATOM 888 N N . THR A 1 112 ? 2.131 -1.779 -5.905 1.00 93.62 112 THR A N 1
ATOM 889 C CA . THR A 1 112 ? 3.257 -0.840 -5.904 1.00 93.62 112 THR A CA 1
ATOM 890 C C . THR A 1 112 ? 4.537 -1.630 -6.140 1.00 93.62 112 THR A C 1
ATOM 892 O O . THR A 1 112 ? 4.795 -2.599 -5.431 1.00 93.62 112 THR A O 1
ATOM 895 N N . GLY A 1 113 ? 5.317 -1.253 -7.153 1.00 87.56 113 GLY A N 1
ATOM 896 C CA . GLY A 1 113 ? 6.603 -1.888 -7.444 1.00 87.56 113 GLY A CA 1
ATOM 897 C C . GLY A 1 113 ? 7.722 -1.393 -6.526 1.00 87.56 113 GLY A C 1
ATOM 898 O O . GLY A 1 113 ? 7.634 -0.305 -5.953 1.00 87.56 113 GLY A O 1
ATOM 899 N N . PHE A 1 114 ? 8.794 -2.179 -6.420 1.00 84.25 114 PHE A N 1
ATOM 900 C CA . PHE A 1 114 ? 10.030 -1.818 -5.710 1.00 84.25 114 PHE A CA 1
ATOM 901 C C . PHE A 1 114 ? 9.858 -1.375 -4.246 1.00 84.25 114 PHE A C 1
ATOM 903 O O . PHE A 1 114 ? 10.604 -0.526 -3.742 1.00 84.25 114 PHE A O 1
ATOM 910 N N . THR A 1 115 ? 8.905 -1.958 -3.517 1.00 89.06 115 THR A N 1
ATOM 911 C CA . THR A 1 115 ? 8.604 -1.522 -2.139 1.00 89.06 115 THR A CA 1
ATOM 912 C C . THR A 1 115 ? 9.758 -1.774 -1.166 1.00 89.06 115 THR A C 1
ATOM 914 O O . THR A 1 115 ? 9.901 -1.048 -0.175 1.00 89.06 115 THR A O 1
ATOM 917 N N . ARG A 1 116 ? 10.663 -2.709 -1.490 1.00 87.50 116 ARG A N 1
ATOM 918 C CA . ARG A 1 116 ? 11.894 -2.953 -0.725 1.00 87.50 116 ARG A CA 1
ATOM 919 C C . ARG A 1 116 ? 12.818 -1.746 -0.606 1.00 87.50 116 ARG A C 1
ATOM 921 O O . ARG A 1 116 ? 13.536 -1.623 0.387 1.00 87.50 116 ARG A O 1
ATOM 928 N N . MET A 1 117 ? 12.754 -0.807 -1.552 1.00 84.50 117 MET A N 1
ATOM 929 C CA . MET A 1 117 ? 13.530 0.435 -1.474 1.00 84.50 117 MET A CA 1
ATOM 930 C C . MET A 1 117 ? 13.101 1.328 -0.299 1.00 84.50 117 MET A C 1
ATOM 932 O O . MET A 1 117 ? 13.906 2.113 0.212 1.00 84.50 117 MET A O 1
ATOM 936 N N . MET A 1 118 ? 11.845 1.205 0.142 1.00 87.56 118 MET A N 1
ATOM 937 C CA . MET A 1 118 ? 11.307 1.923 1.298 1.00 87.56 118 MET A CA 1
ATOM 938 C C . MET A 1 118 ? 11.600 1.180 2.607 1.00 87.56 118 MET A C 1
ATOM 940 O O . MET A 1 118 ? 11.946 1.806 3.614 1.00 87.56 118 MET A O 1
ATOM 944 N N . GLN A 1 119 ? 11.469 -0.149 2.613 1.00 87.31 119 GLN A N 1
ATOM 945 C CA . GLN A 1 119 ? 11.755 -1.000 3.769 1.00 87.31 119 GLN A CA 1
ATOM 946 C C . GLN A 1 119 ? 11.988 -2.451 3.317 1.00 87.31 119 GLN A C 1
ATOM 948 O O . GLN A 1 119 ? 11.263 -2.945 2.469 1.00 87.31 119 GLN A O 1
ATOM 953 N N . THR A 1 120 ? 12.960 -3.147 3.916 1.00 87.31 120 THR A N 1
ATOM 954 C CA . THR A 1 120 ? 13.498 -4.425 3.401 1.00 87.31 120 THR A CA 1
ATOM 955 C C . THR A 1 120 ? 12.524 -5.611 3.278 1.00 87.31 120 THR A C 1
ATOM 957 O O . THR A 1 120 ? 12.691 -6.461 2.405 1.00 87.31 120 THR A O 1
ATOM 960 N N . GLU A 1 121 ? 11.496 -5.675 4.128 1.00 89.50 121 GLU A N 1
ATOM 961 C CA . GLU A 1 121 ? 10.428 -6.684 4.070 1.00 89.50 121 GLU A CA 1
ATOM 962 C C . GLU A 1 121 ? 9.545 -6.457 2.831 1.00 89.50 121 GLU A C 1
ATOM 964 O O . GLU A 1 121 ? 9.038 -7.423 2.266 1.00 89.50 121 GLU A O 1
ATOM 969 N N . GLY A 1 122 ? 9.401 -5.202 2.384 1.00 91.75 122 GLY A N 1
ATOM 970 C CA . GLY A 1 122 ? 8.741 -4.826 1.132 1.00 91.75 122 GLY A CA 1
ATOM 971 C C . GLY A 1 122 ? 7.368 -5.469 0.956 1.00 91.75 122 GLY A C 1
ATOM 972 O O . GLY A 1 122 ? 6.475 -5.306 1.794 1.00 91.75 122 GLY A O 1
ATOM 973 N N . GLU A 1 123 ? 7.219 -6.234 -0.124 1.00 94.81 123 GLU A N 1
ATOM 974 C CA . GLU A 1 123 ? 5.975 -6.909 -0.488 1.00 94.81 123 GLU A CA 1
ATOM 975 C C . GLU A 1 123 ? 5.504 -7.897 0.592 1.00 94.81 123 GLU A C 1
ATOM 977 O O . GLU A 1 123 ? 4.301 -8.017 0.814 1.00 94.81 123 GLU A O 1
ATOM 982 N N . TYR A 1 124 ? 6.417 -8.536 1.338 1.00 96.00 124 TYR A N 1
ATOM 983 C CA . TYR A 1 124 ? 6.041 -9.449 2.426 1.00 96.00 124 TYR A CA 1
ATOM 984 C C . TYR A 1 124 ? 5.313 -8.729 3.558 1.00 96.00 124 TYR A C 1
ATOM 986 O O . TYR A 1 124 ? 4.328 -9.248 4.085 1.00 96.00 124 TYR A O 1
ATOM 994 N N . ALA A 1 125 ? 5.767 -7.525 3.919 1.00 95.88 125 ALA A N 1
ATOM 995 C CA . ALA A 1 125 ? 5.093 -6.725 4.936 1.00 95.88 125 ALA A CA 1
ATOM 996 C C . ALA A 1 125 ? 3.697 -6.297 4.466 1.00 95.88 125 ALA A C 1
ATOM 998 O O . ALA A 1 125 ? 2.757 -6.340 5.255 1.00 95.88 125 ALA A O 1
ATOM 999 N N . GLY A 1 126 ? 3.552 -5.931 3.187 1.00 96.50 126 GLY A N 1
ATOM 1000 C CA . GLY A 1 126 ? 2.258 -5.599 2.587 1.00 96.50 126 GLY A CA 1
ATOM 1001 C C . GLY A 1 126 ? 1.288 -6.782 2.599 1.00 96.50 126 GLY A C 1
ATOM 1002 O O . GLY A 1 126 ? 0.182 -6.656 3.121 1.00 96.50 126 GLY A O 1
ATOM 1003 N N . ALA A 1 127 ? 1.720 -7.937 2.094 1.00 97.50 127 ALA A N 1
ATOM 1004 C CA . ALA A 1 127 ? 0.901 -9.145 2.024 1.00 97.50 127 ALA A CA 1
ATOM 1005 C C . ALA A 1 127 ? 0.480 -9.646 3.415 1.00 97.50 127 ALA A C 1
ATOM 1007 O O . ALA A 1 127 ? -0.695 -9.925 3.650 1.00 97.50 127 ALA A O 1
ATOM 1008 N N . THR A 1 128 ? 1.416 -9.679 4.369 1.00 97.81 128 THR A N 1
ATOM 1009 C CA . THR A 1 128 ? 1.128 -10.111 5.746 1.00 97.81 128 THR A CA 1
ATOM 1010 C C . THR A 1 128 ? 0.174 -9.140 6.442 1.00 97.81 128 THR A C 1
ATOM 1012 O O . THR A 1 128 ? -0.789 -9.573 7.066 1.00 97.81 128 THR A O 1
ATOM 1015 N N . ALA A 1 129 ? 0.378 -7.826 6.288 1.00 97.44 129 ALA A N 1
ATOM 1016 C CA . ALA A 1 129 ? -0.514 -6.828 6.877 1.00 97.44 129 ALA A CA 1
ATOM 1017 C C . ALA A 1 129 ? -1.932 -6.891 6.289 1.00 97.44 129 ALA A C 1
ATOM 1019 O O . ALA A 1 129 ? -2.903 -6.731 7.026 1.00 97.44 129 ALA A O 1
ATOM 1020 N N . ALA A 1 130 ? -2.061 -7.136 4.982 1.00 98.00 130 ALA A N 1
ATOM 1021 C CA . ALA A 1 130 ? -3.358 -7.299 4.334 1.00 98.00 130 ALA A CA 1
ATOM 1022 C C . ALA A 1 130 ? -4.082 -8.564 4.810 1.00 98.00 130 ALA A C 1
ATOM 1024 O O . ALA A 1 130 ? -5.260 -8.487 5.159 1.00 98.00 130 ALA A O 1
ATOM 1025 N N . ARG A 1 131 ? -3.366 -9.695 4.900 1.00 97.62 131 ARG A N 1
ATOM 1026 C CA . ARG A 1 131 ? -3.887 -10.942 5.475 1.00 97.62 131 ARG A CA 1
ATOM 1027 C C . ARG A 1 131 ? -4.406 -10.711 6.890 1.00 97.62 131 ARG A C 1
ATOM 1029 O O . ARG A 1 131 ? -5.559 -11.019 7.166 1.00 97.62 131 ARG A O 1
ATOM 1036 N N . ASP A 1 132 ? -3.580 -10.138 7.762 1.00 97.88 132 ASP A N 1
ATOM 1037 C CA . ASP A 1 132 ? -3.931 -9.921 9.171 1.00 97.88 132 ASP A CA 1
ATOM 1038 C C . ASP A 1 132 ? -5.130 -8.967 9.325 1.00 97.88 132 ASP A C 1
ATOM 1040 O O . ASP A 1 132 ? -5.902 -9.076 10.275 1.00 97.88 132 ASP A O 1
ATOM 1044 N N . ALA A 1 133 ? -5.310 -8.046 8.376 1.00 97.69 133 ALA A N 1
ATOM 1045 C CA . ALA A 1 133 ? -6.443 -7.128 8.324 1.00 97.69 133 ALA A CA 1
ATOM 1046 C C . ALA A 1 133 ? -7.683 -7.697 7.597 1.00 97.69 133 ALA A C 1
ATOM 1048 O O . ALA A 1 133 ? -8.736 -7.057 7.616 1.00 97.69 133 ALA A O 1
ATOM 1049 N N . GLY A 1 134 ? -7.589 -8.871 6.961 1.00 97.25 134 GLY A N 1
ATOM 1050 C CA . GLY A 1 134 ? -8.670 -9.479 6.176 1.00 97.25 134 GLY A CA 1
ATOM 1051 C C . GLY A 1 134 ? -9.051 -8.682 4.921 1.00 97.25 134 GLY A C 1
ATOM 1052 O O . GLY A 1 134 ? -10.232 -8.576 4.581 1.00 97.25 134 GLY A O 1
ATOM 1053 N N . ILE A 1 135 ? -8.059 -8.081 4.259 1.00 98.00 135 ILE A N 1
ATOM 1054 C CA . ILE A 1 135 ? -8.198 -7.276 3.032 1.00 98.00 135 ILE A CA 1
ATOM 1055 C C . ILE A 1 135 ? -7.285 -7.836 1.925 1.00 98.00 135 ILE A C 1
ATOM 1057 O O . ILE A 1 135 ? -6.383 -8.619 2.224 1.00 98.00 135 ILE A O 1
ATOM 1061 N N . PRO A 1 136 ? -7.469 -7.472 0.643 1.00 97.81 136 PRO A N 1
ATOM 1062 C CA . PRO A 1 136 ? -6.672 -8.000 -0.440 1.00 97.81 136 PRO A CA 1
ATOM 1063 C C . PRO A 1 136 ? -5.334 -7.258 -0.546 1.00 97.81 136 PRO A C 1
ATOM 1065 O O . PRO A 1 136 ? -5.242 -6.037 -0.353 1.00 97.81 136 PRO A O 1
ATOM 1068 N N . TYR A 1 137 ? -4.299 -7.999 -0.918 1.00 98.19 137 TYR A N 1
ATOM 1069 C CA . TYR A 1 137 ? -3.006 -7.450 -1.313 1.00 98.19 137 TYR A CA 1
ATOM 1070 C C . TYR A 1 137 ? -2.788 -7.686 -2.800 1.00 98.19 137 TYR A C 1
ATOM 1072 O O . TYR A 1 137 ? -2.901 -8.818 -3.256 1.00 98.19 137 TYR A O 1
ATOM 1080 N N . THR A 1 138 ? -2.442 -6.643 -3.555 1.00 98.38 138 THR A N 1
ATOM 1081 C CA . THR A 1 138 ? -2.111 -6.792 -4.976 1.00 98.38 138 THR A CA 1
ATOM 1082 C C . THR A 1 138 ? -0.601 -6.736 -5.186 1.00 98.38 138 THR A C 1
ATOM 1084 O O . THR A 1 138 ? 0.022 -5.696 -4.979 1.00 98.38 138 THR A O 1
ATOM 1087 N N . LEU A 1 139 ? -0.008 -7.839 -5.640 1.00 97.94 139 LEU A N 1
ATOM 1088 C CA . LEU A 1 139 ? 1.398 -7.913 -6.029 1.00 97.94 139 LEU A CA 1
ATOM 1089 C C . LEU A 1 139 ? 1.597 -7.294 -7.417 1.00 97.94 139 LEU A C 1
ATOM 1091 O O . LEU A 1 139 ? 0.891 -7.647 -8.357 1.00 97.94 139 LEU A O 1
ATOM 1095 N N . SER A 1 140 ? 2.573 -6.398 -7.570 1.00 95.62 140 SER A N 1
ATOM 1096 C CA . SER A 1 140 ? 2.918 -5.822 -8.876 1.00 95.62 140 SER A CA 1
ATOM 1097 C C . SER A 1 140 ? 3.791 -6.763 -9.712 1.00 95.62 140 SER A C 1
ATOM 1099 O O . SER A 1 140 ? 4.670 -7.429 -9.169 1.00 95.62 140 SER A O 1
ATOM 1101 N N . THR A 1 141 ? 3.654 -6.712 -11.044 1.00 88.31 141 THR A N 1
ATOM 1102 C CA . THR A 1 141 ? 4.648 -7.292 -11.978 1.00 88.31 141 THR A CA 1
ATOM 1103 C C . THR A 1 141 ? 6.061 -6.751 -11.713 1.00 88.31 141 THR A C 1
ATOM 1105 O O . THR A 1 141 ? 7.044 -7.449 -11.933 1.00 88.31 141 THR A O 1
ATOM 1108 N N . MET A 1 142 ? 6.164 -5.513 -11.214 1.00 81.50 142 MET A N 1
ATOM 1109 C CA . MET A 1 142 ? 7.417 -4.850 -10.828 1.00 81.50 142 MET A CA 1
ATOM 1110 C C . MET A 1 142 ? 7.759 -5.040 -9.336 1.00 81.50 142 MET A C 1
ATOM 1112 O O . MET A 1 142 ? 8.449 -4.211 -8.734 1.00 81.50 142 MET A O 1
ATOM 1116 N N . GLY A 1 143 ? 7.220 -6.082 -8.702 1.00 79.44 143 GLY A N 1
ATOM 1117 C CA . GLY A 1 143 ? 7.535 -6.436 -7.322 1.00 79.44 143 GLY A CA 1
ATOM 1118 C C . GLY A 1 143 ? 8.976 -6.926 -7.171 1.00 79.44 143 GLY A C 1
ATOM 1119 O O . GLY A 1 143 ? 9.578 -7.455 -8.103 1.00 79.44 143 GLY A O 1
ATOM 1120 N N . THR A 1 144 ? 9.533 -6.766 -5.972 1.00 82.38 144 THR A N 1
ATOM 1121 C CA . THR A 1 144 ? 10.882 -7.266 -5.645 1.00 82.38 144 THR A CA 1
ATOM 1122 C C . THR A 1 144 ? 10.897 -8.654 -5.001 1.00 82.38 144 THR A C 1
ATOM 1124 O O . THR A 1 144 ? 11.947 -9.114 -4.553 1.00 82.38 144 THR A O 1
ATOM 1127 N N . ARG A 1 145 ? 9.738 -9.320 -4.952 1.00 90.69 145 ARG A N 1
ATOM 1128 C CA . ARG A 1 145 ? 9.537 -10.685 -4.452 1.00 90.69 145 ARG A CA 1
ATOM 1129 C C . ARG A 1 145 ? 8.792 -11.513 -5.489 1.00 90.69 145 ARG A C 1
ATOM 1131 O O . ARG A 1 145 ? 8.029 -10.963 -6.283 1.00 90.69 145 ARG A O 1
ATOM 1138 N N . SER A 1 146 ? 9.031 -12.822 -5.483 1.00 93.94 146 SER A N 1
ATOM 1139 C CA . SER A 1 146 ? 8.342 -13.731 -6.396 1.00 93.94 146 SER A CA 1
ATOM 1140 C C . SER A 1 146 ? 6.871 -13.904 -6.003 1.00 93.94 146 SER A C 1
ATOM 1142 O O . SER A 1 146 ? 6.477 -13.669 -4.857 1.00 93.94 146 SER A O 1
ATOM 1144 N N . ILE A 1 147 ? 6.063 -14.328 -6.974 1.00 96.44 147 ILE A N 1
ATOM 1145 C CA . ILE A 1 147 ? 4.651 -14.676 -6.789 1.00 96.44 147 ILE A CA 1
ATOM 1146 C C . ILE A 1 147 ? 4.518 -15.746 -5.697 1.00 96.44 147 ILE A C 1
ATOM 1148 O O . ILE A 1 147 ? 3.721 -15.614 -4.768 1.00 96.44 147 ILE A O 1
ATOM 1152 N N . GLU A 1 148 ? 5.343 -16.784 -5.788 1.00 97.19 148 GLU A N 1
ATOM 1153 C CA . GLU A 1 148 ? 5.317 -17.954 -4.920 1.00 97.19 148 GLU A CA 1
ATOM 1154 C C . GLU A 1 148 ? 5.718 -17.595 -3.485 1.00 97.19 148 GLU A C 1
ATOM 1156 O O . GLU A 1 148 ? 5.111 -18.079 -2.530 1.00 97.19 148 GLU A O 1
ATOM 1161 N N . ASP A 1 149 ? 6.690 -16.698 -3.308 1.00 96.12 149 ASP A N 1
ATOM 1162 C CA . ASP A 1 149 ? 7.096 -16.260 -1.974 1.00 96.12 149 ASP A CA 1
ATOM 1163 C C . ASP A 1 149 ? 6.011 -15.441 -1.270 1.00 96.12 149 ASP A C 1
ATOM 1165 O O . ASP A 1 149 ? 5.825 -15.573 -0.057 1.00 96.12 149 ASP A O 1
ATOM 1169 N N . VAL A 1 150 ? 5.292 -14.602 -2.020 1.00 96.50 150 VAL A N 1
ATOM 1170 C CA . VAL A 1 150 ? 4.169 -13.817 -1.490 1.00 96.50 150 VAL A CA 1
ATOM 1171 C C . VAL A 1 150 ? 3.018 -14.735 -1.082 1.00 96.50 150 VAL A C 1
ATOM 1173 O O . VAL A 1 150 ? 2.500 -14.591 0.026 1.00 96.50 150 VAL A O 1
ATOM 1176 N N . ALA A 1 151 ? 2.677 -15.725 -1.911 1.00 96.75 151 ALA A N 1
ATOM 1177 C CA . ALA A 1 151 ? 1.701 -16.747 -1.536 1.00 96.75 151 ALA A CA 1
ATOM 1178 C C . ALA A 1 151 ? 2.141 -17.516 -0.280 1.00 96.75 151 ALA A C 1
ATOM 1180 O O . ALA A 1 151 ? 1.346 -17.740 0.625 1.00 96.75 151 ALA A O 1
ATOM 1181 N N . ARG A 1 152 ? 3.427 -17.863 -0.172 1.00 97.19 152 ARG A N 1
ATOM 1182 C CA . ARG A 1 152 ? 3.967 -18.616 0.967 1.00 97.19 152 ARG A CA 1
ATOM 1183 C C . ARG A 1 152 ? 3.982 -17.828 2.278 1.00 97.19 152 ARG A C 1
ATOM 1185 O O . ARG A 1 152 ? 3.799 -18.433 3.330 1.00 97.19 152 ARG A O 1
ATOM 1192 N N . ILE A 1 153 ? 4.239 -16.516 2.257 1.00 96.56 153 ILE A N 1
ATOM 1193 C CA . ILE A 1 153 ? 4.266 -15.703 3.490 1.00 96.56 153 ILE A CA 1
ATOM 1194 C C . ILE A 1 153 ? 2.859 -15.325 3.971 1.00 96.56 153 ILE A C 1
ATOM 1196 O O . ILE A 1 153 ? 2.636 -15.157 5.172 1.00 96.56 153 ILE A O 1
ATOM 1200 N N . ALA A 1 154 ? 1.904 -15.231 3.043 1.00 96.56 154 ALA A N 1
ATOM 1201 C CA . ALA A 1 154 ? 0.505 -14.932 3.316 1.00 96.56 154 ALA A CA 1
ATOM 1202 C C . ALA A 1 154 ? -0.425 -15.997 2.694 1.00 96.56 154 ALA A C 1
ATOM 1204 O O . ALA A 1 154 ? -1.224 -15.649 1.823 1.00 96.56 154 ALA A O 1
ATOM 1205 N N . PRO A 1 155 ? -0.349 -17.271 3.138 1.00 94.50 155 PRO A N 1
ATOM 1206 C CA . PRO A 1 155 ? -1.073 -18.386 2.515 1.00 94.50 155 PRO A CA 1
ATOM 1207 C C . PRO A 1 155 ? -2.593 -18.268 2.660 1.00 94.50 155 PRO A C 1
ATOM 1209 O O . PRO A 1 155 ? -3.324 -18.598 1.735 1.00 94.50 155 PRO A O 1
ATOM 1212 N N . ASP A 1 156 ? -3.058 -17.716 3.783 1.00 93.19 156 ASP A N 1
ATOM 1213 C CA . ASP A 1 156 ? -4.480 -17.442 4.043 1.00 93.19 156 ASP A CA 1
ATOM 1214 C C . ASP A 1 156 ? -4.884 -16.009 3.648 1.00 93.19 156 ASP A C 1
ATOM 1216 O O . ASP A 1 156 ? -5.977 -15.537 3.961 1.00 93.19 156 ASP A O 1
ATOM 1220 N N . GLY A 1 157 ? -3.967 -15.264 3.022 1.00 94.38 157 GLY A N 1
ATOM 1221 C CA . GLY A 1 157 ? -4.210 -13.909 2.546 1.00 94.38 157 GLY A CA 1
ATOM 1222 C C . GLY A 1 157 ? -4.884 -13.918 1.182 1.00 94.38 157 GLY A C 1
ATOM 1223 O O . GLY A 1 157 ? -4.574 -14.740 0.321 1.00 94.38 157 GLY A O 1
ATOM 1224 N N . ARG A 1 158 ? -5.772 -12.952 0.942 1.00 96.31 158 ARG A N 1
ATOM 1225 C CA . ARG A 1 158 ? -6.359 -12.767 -0.386 1.00 96.31 158 ARG A CA 1
ATOM 1226 C C . ARG A 1 158 ? -5.374 -12.032 -1.299 1.00 96.31 158 ARG A C 1
ATOM 1228 O O . ARG A 1 158 ? -5.339 -10.802 -1.330 1.00 96.31 158 ARG A O 1
ATOM 1235 N N . ASN A 1 159 ? -4.552 -12.793 -2.017 1.00 97.50 159 ASN A N 1
ATOM 1236 C CA . ASN A 1 159 ? -3.505 -12.258 -2.884 1.00 97.50 159 ASN A CA 1
ATOM 1237 C C . ASN A 1 159 ? -4.002 -12.082 -4.327 1.00 97.50 159 ASN A C 1
ATOM 1239 O O . ASN A 1 159 ? -4.502 -13.011 -4.960 1.00 97.50 159 ASN A O 1
ATOM 1243 N N . TRP A 1 160 ? -3.842 -10.873 -4.852 1.00 97.94 160 TRP A N 1
ATOM 1244 C CA . TRP A 1 160 ? -4.150 -10.479 -6.223 1.00 97.94 160 TRP A CA 1
ATOM 1245 C C . TRP A 1 160 ? -2.865 -10.213 -6.991 1.00 97.94 160 TRP A C 1
ATOM 1247 O O . TRP A 1 160 ? -1.851 -9.826 -6.408 1.00 97.94 160 TRP A O 1
ATOM 1257 N N . PHE A 1 161 ? -2.887 -10.421 -8.303 1.00 98.25 161 PHE A N 1
ATOM 1258 C CA . PHE A 1 161 ? -1.723 -10.195 -9.150 1.00 98.25 161 PHE A CA 1
ATOM 1259 C C . PHE A 1 161 ? -2.013 -9.083 -10.145 1.00 98.25 161 PHE A C 1
ATOM 1261 O O . PHE A 1 161 ? -3.015 -9.120 -10.853 1.00 98.25 161 PHE A O 1
ATOM 1268 N N . GLN A 1 162 ? -1.138 -8.087 -10.205 1.00 98.00 162 GLN A N 1
ATOM 1269 C CA . GLN A 1 162 ? -1.202 -7.022 -11.190 1.00 98.00 162 GLN A CA 1
ATOM 1270 C C . GLN A 1 162 ? -0.257 -7.318 -12.351 1.00 98.00 162 GLN A C 1
ATOM 1272 O O . GLN A 1 162 ? 0.934 -7.549 -12.135 1.00 98.00 162 GLN A O 1
ATOM 1277 N N . LEU A 1 163 ? -0.786 -7.245 -13.575 1.00 96.06 163 LEU A N 1
ATOM 1278 C CA . LEU A 1 163 ? -0.063 -7.472 -14.824 1.00 96.06 163 LEU A CA 1
ATOM 1279 C C . LEU A 1 163 ? 0.144 -6.165 -15.604 1.00 96.06 163 LEU A C 1
ATOM 1281 O O . LEU A 1 163 ? -0.822 -5.460 -15.908 1.00 96.06 163 LEU A O 1
ATOM 1285 N N . TYR A 1 164 ? 1.393 -5.886 -15.984 1.00 91.62 164 TYR A N 1
ATOM 1286 C CA . TYR A 1 164 ? 1.712 -5.041 -17.140 1.00 91.62 164 TYR A CA 1
ATOM 1287 C C . TYR A 1 164 ? 1.962 -5.942 -18.350 1.00 91.62 164 TYR A C 1
ATOM 1289 O O . TYR A 1 164 ? 2.839 -6.804 -18.308 1.00 91.62 164 TYR A O 1
ATOM 1297 N N . MET A 1 165 ? 1.200 -5.752 -19.427 1.00 89.50 165 MET A N 1
ATOM 1298 C CA . MET A 1 165 ? 1.363 -6.557 -20.640 1.00 89.50 165 MET A CA 1
ATOM 1299 C C . MET A 1 165 ? 2.662 -6.176 -21.358 1.00 89.50 165 MET A C 1
ATOM 1301 O O . MET A 1 165 ? 2.844 -5.025 -21.763 1.00 89.50 165 MET A O 1
ATOM 1305 N N . TRP A 1 166 ? 3.562 -7.140 -21.536 1.00 87.38 166 TRP A N 1
ATOM 1306 C CA . TRP A 1 166 ? 4.780 -6.956 -22.319 1.00 87.38 166 TRP A CA 1
ATOM 1307 C C . TRP A 1 166 ? 4.526 -7.247 -23.800 1.00 87.38 166 TRP A C 1
ATOM 1309 O O . TRP A 1 166 ? 3.518 -7.840 -24.179 1.00 87.38 166 TRP A O 1
ATOM 1319 N N . LYS A 1 167 ? 5.459 -6.823 -24.666 1.00 88.75 167 LYS A N 1
ATOM 1320 C CA . LYS A 1 167 ? 5.404 -7.161 -26.101 1.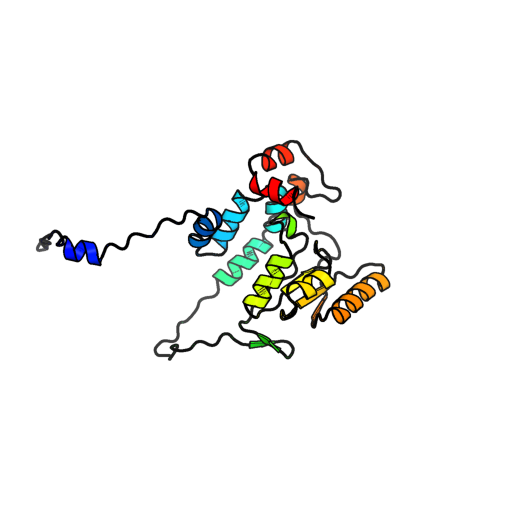00 88.75 167 LYS A CA 1
ATOM 1321 C C . LYS A 1 167 ? 5.422 -8.677 -26.320 1.00 88.75 167 LYS A C 1
ATOM 1323 O O . LYS A 1 167 ? 4.720 -9.176 -27.192 1.00 88.75 167 LYS A O 1
ATOM 1328 N N . ASP A 1 168 ? 6.213 -9.379 -25.512 1.00 92.00 168 ASP A N 1
ATOM 1329 C CA . ASP A 1 168 ? 6.221 -10.836 -25.427 1.00 92.00 168 ASP A CA 1
ATOM 1330 C C . ASP A 1 168 ? 5.037 -11.294 -24.564 1.00 92.00 168 ASP A C 1
ATOM 1332 O O . ASP A 1 168 ? 5.084 -11.250 -23.330 1.00 92.00 168 ASP A O 1
ATOM 1336 N N . ARG A 1 169 ? 3.947 -11.673 -25.238 1.00 92.75 169 ARG A N 1
ATOM 1337 C CA . ARG A 1 169 ? 2.699 -12.084 -24.587 1.00 92.75 169 ARG A CA 1
ATOM 1338 C C . ARG A 1 169 ? 2.839 -13.418 -23.869 1.00 92.75 169 ARG A C 1
ATOM 1340 O O . ARG A 1 169 ? 2.237 -13.576 -22.812 1.00 92.75 169 ARG A O 1
ATOM 1347 N N . ASP A 1 170 ? 3.645 -14.335 -24.394 1.00 94.38 170 ASP A N 1
ATOM 1348 C CA . ASP A 1 170 ? 3.826 -15.662 -23.804 1.00 94.38 170 ASP A CA 1
ATOM 1349 C C . ASP A 1 170 ? 4.495 -15.545 -22.432 1.00 94.38 170 ASP A C 1
ATOM 1351 O O . ASP A 1 170 ? 4.048 -16.162 -21.464 1.00 94.38 170 ASP A O 1
ATOM 1355 N N . ARG A 1 171 ? 5.485 -14.651 -22.291 1.00 91.00 171 ARG A N 1
ATOM 1356 C CA . ARG A 1 171 ? 6.067 -14.325 -20.976 1.00 91.00 171 ARG A CA 1
ATOM 1357 C C . ARG A 1 171 ? 5.061 -13.703 -20.016 1.00 91.00 171 ARG A C 1
ATOM 1359 O O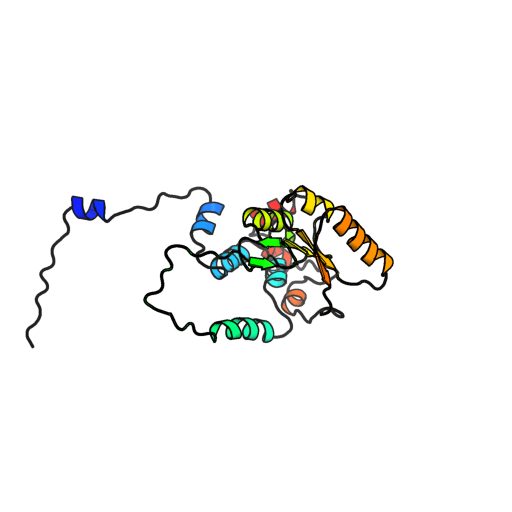 . ARG A 1 171 ? 5.074 -14.035 -18.832 1.00 91.00 171 ARG A O 1
ATOM 1366 N N . SER A 1 172 ? 4.206 -12.800 -20.495 1.00 93.19 172 SER A N 1
ATOM 1367 C CA . SER A 1 172 ? 3.153 -12.215 -19.658 1.00 93.19 172 SER A CA 1
ATOM 1368 C C . SER A 1 172 ? 2.153 -13.275 -19.194 1.00 93.19 172 SER A C 1
ATOM 1370 O O . SER A 1 172 ? 1.813 -13.302 -18.012 1.00 93.19 172 SER A O 1
ATOM 1372 N N . MET A 1 173 ? 1.731 -14.182 -20.077 1.00 95.75 173 MET A N 1
ATOM 1373 C CA . MET A 1 173 ? 0.810 -15.264 -19.724 1.00 95.75 173 MET A CA 1
ATOM 1374 C C . MET A 1 173 ? 1.448 -16.285 -18.781 1.00 95.75 173 MET A C 1
ATOM 1376 O O . MET A 1 173 ? 0.796 -16.697 -17.828 1.00 95.75 173 MET A O 1
ATOM 1380 N N . ALA A 1 174 ? 2.743 -16.578 -18.925 1.00 95.62 174 ALA A N 1
ATOM 1381 C CA . ALA A 1 174 ? 3.462 -17.424 -17.974 1.00 95.62 174 ALA A CA 1
ATOM 1382 C C . ALA A 1 174 ? 3.439 -16.860 -16.538 1.00 95.62 174 ALA A C 1
ATOM 1384 O O . ALA A 1 174 ? 3.382 -17.622 -15.573 1.00 95.62 174 ALA A O 1
ATOM 1385 N N . LEU A 1 175 ? 3.449 -15.530 -16.363 1.00 95.56 175 LEU A N 1
ATOM 1386 C CA . LEU A 1 175 ? 3.270 -14.910 -15.042 1.00 95.56 175 LEU A CA 1
ATOM 1387 C C . LEU A 1 175 ? 1.844 -15.083 -14.511 1.00 95.56 175 LEU A C 1
ATOM 1389 O O . LEU A 1 175 ? 1.671 -15.330 -13.319 1.00 95.56 175 LEU A O 1
ATOM 1393 N N . VAL A 1 176 ? 0.834 -14.977 -15.378 1.00 96.81 176 VAL A N 1
ATOM 1394 C CA . VAL A 1 176 ? -0.570 -15.221 -15.009 1.00 96.81 176 VAL A CA 1
ATOM 1395 C C . VAL A 1 176 ? -0.761 -16.668 -14.563 1.00 96.81 176 VAL A C 1
ATOM 1397 O O . VAL A 1 176 ? -1.366 -16.908 -13.519 1.00 96.81 176 VAL A O 1
ATOM 1400 N N . ASP A 1 177 ? -0.203 -17.622 -15.306 1.00 97.44 177 ASP A N 1
ATOM 1401 C CA . ASP A 1 177 ? -0.292 -19.045 -14.983 1.00 97.44 177 ASP A CA 1
ATOM 1402 C C . ASP A 1 177 ? 0.401 -19.361 -13.657 1.00 97.44 177 ASP A C 1
ATOM 1404 O O . ASP A 1 177 ? -0.159 -20.077 -12.826 1.00 97.44 177 ASP A O 1
ATOM 1408 N N . ARG A 1 178 ? 1.569 -18.757 -13.400 1.00 97.56 178 ARG A N 1
ATOM 1409 C CA . ARG A 1 178 ? 2.255 -18.855 -12.103 1.00 97.56 178 ARG A CA 1
ATOM 1410 C C . ARG A 1 178 ? 1.438 -18.261 -10.962 1.00 97.56 178 ARG A C 1
ATOM 1412 O O . ARG A 1 178 ? 1.307 -18.901 -9.924 1.00 97.56 178 ARG A O 1
ATOM 1419 N N . ALA A 1 179 ? 0.864 -17.071 -11.147 1.00 97.44 179 ALA A N 1
ATOM 1420 C CA . ALA A 1 179 ? -0.005 -16.444 -10.150 1.00 97.44 179 ALA A CA 1
ATOM 1421 C C . ALA A 1 179 ? -1.195 -17.344 -9.815 1.00 97.44 179 ALA A C 1
ATOM 1423 O O . ALA A 1 179 ? -1.445 -17.637 -8.646 1.00 97.44 179 ALA A O 1
ATOM 1424 N N . LYS A 1 180 ? -1.872 -17.858 -10.842 1.00 97.56 180 LYS A N 1
ATOM 1425 C CA . LYS A 1 180 ? -2.989 -18.786 -10.682 1.00 97.56 180 LYS A CA 1
ATOM 1426 C C . LYS A 1 180 ? -2.568 -20.071 -9.962 1.00 97.56 180 LYS A C 1
ATOM 1428 O O . LYS A 1 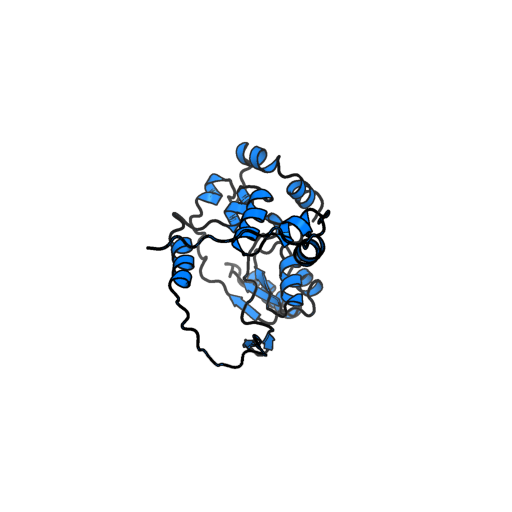180 ? -3.255 -20.494 -9.038 1.00 97.56 180 LYS A O 1
ATOM 1433 N N . ALA A 1 181 ? -1.440 -20.671 -10.346 1.00 97.88 181 ALA A N 1
ATOM 1434 C CA . ALA A 1 181 ? -0.909 -21.878 -9.710 1.00 97.88 181 ALA A CA 1
ATOM 1435 C C . ALA A 1 181 ? -0.519 -21.652 -8.238 1.00 97.88 181 ALA A C 1
ATOM 1437 O O . ALA A 1 181 ? -0.676 -22.552 -7.419 1.00 97.88 181 ALA A O 1
ATOM 1438 N N . ALA A 1 182 ? -0.065 -20.445 -7.892 1.00 97.44 182 ALA A N 1
ATOM 1439 C CA . ALA A 1 182 ? 0.251 -20.037 -6.524 1.00 97.44 182 ALA A CA 1
ATOM 1440 C C . ALA A 1 182 ? -0.985 -19.624 -5.695 1.00 97.44 182 ALA A C 1
ATOM 1442 O O . ALA A 1 182 ? -0.832 -19.208 -4.549 1.00 97.44 182 ALA A O 1
ATOM 1443 N N . GLY A 1 183 ? -2.199 -19.726 -6.249 1.00 96.00 183 GLY A N 1
ATOM 1444 C CA . GLY A 1 183 ? -3.448 -19.454 -5.531 1.00 96.00 183 GLY A CA 1
ATOM 1445 C C . GLY A 1 183 ? -3.910 -17.996 -5.556 1.00 96.00 183 GLY A C 1
ATOM 1446 O O . GLY A 1 183 ? -4.805 -17.633 -4.795 1.00 96.00 183 GLY A O 1
ATOM 1447 N N . PHE A 1 184 ? -3.343 -17.154 -6.423 1.00 97.44 184 PHE A N 1
ATOM 1448 C CA . PHE A 1 184 ? -3.856 -15.800 -6.626 1.00 97.44 184 PHE A CA 1
ATOM 1449 C C . PHE A 1 184 ? -5.223 -15.869 -7.319 1.00 97.44 184 PHE A C 1
ATOM 1451 O O . PHE A 1 184 ? -5.354 -16.470 -8.388 1.00 97.44 184 PHE A O 1
ATOM 1458 N N . ASP A 1 185 ? -6.243 -15.246 -6.721 1.00 93.94 185 ASP A N 1
ATOM 1459 C CA . ASP A 1 185 ? -7.642 -15.394 -7.159 1.00 93.94 185 ASP A CA 1
ATOM 1460 C C . ASP A 1 185 ? -8.093 -14.329 -8.172 1.00 93.94 185 ASP A C 1
ATOM 1462 O O . ASP A 1 185 ? -9.104 -14.505 -8.852 1.00 93.94 185 ASP A O 1
ATOM 1466 N N . THR A 1 186 ? -7.349 -13.226 -8.282 1.00 97.25 186 THR A N 1
ATOM 1467 C CA . THR A 1 186 ? -7.751 -12.041 -9.047 1.00 97.25 186 THR A CA 1
ATOM 1468 C C . THR A 1 186 ? -6.574 -11.474 -9.832 1.00 97.25 186 THR A C 1
ATOM 1470 O O . THR A 1 186 ? -5.480 -11.284 -9.295 1.00 97.25 186 THR A O 1
ATOM 1473 N N . LEU A 1 187 ? -6.827 -11.146 -11.102 1.00 97.38 187 LEU A N 1
ATOM 1474 C CA . LEU A 1 187 ? -5.888 -10.459 -11.985 1.00 97.38 187 LEU A CA 1
ATOM 1475 C C . LEU A 1 187 ? -6.295 -8.991 -12.163 1.00 97.38 187 LEU A C 1
ATOM 1477 O O . LEU A 1 187 ? -7.430 -8.694 -12.533 1.00 97.38 187 LEU A O 1
ATOM 1481 N N . VAL A 1 188 ? -5.347 -8.080 -11.963 1.00 97.69 188 VAL A N 1
ATOM 1482 C CA . VAL A 1 188 ? -5.494 -6.641 -12.201 1.00 97.69 188 VAL A CA 1
ATOM 1483 C C . VAL A 1 188 ? -4.649 -6.263 -13.416 1.00 97.69 188 VAL A C 1
ATOM 1485 O O . VAL A 1 188 ? -3.425 -6.196 -13.335 1.00 97.69 188 VAL A O 1
ATOM 1488 N N . LEU A 1 189 ? -5.278 -6.026 -14.565 1.00 96.75 189 LEU A N 1
ATOM 1489 C CA . LEU A 1 189 ? -4.563 -5.588 -15.766 1.00 96.75 189 LEU A CA 1
ATOM 1490 C C . LEU A 1 189 ? -4.387 -4.066 -15.749 1.00 96.75 189 LEU A C 1
ATOM 1492 O O . LEU A 1 189 ? -5.363 -3.324 -15.855 1.00 96.75 189 LEU A O 1
ATOM 1496 N N . THR A 1 190 ? -3.145 -3.599 -15.649 1.00 96.12 190 THR A N 1
ATOM 1497 C CA . THR A 1 190 ? -2.837 -2.164 -15.677 1.00 96.12 190 THR A CA 1
ATOM 1498 C C . THR A 1 190 ? -2.547 -1.716 -17.107 1.00 96.12 190 THR A C 1
ATOM 1500 O O . THR A 1 190 ? -1.644 -2.242 -17.756 1.00 96.12 190 THR A O 1
ATOM 1503 N N . VAL A 1 191 ? -3.313 -0.736 -17.594 1.00 95.00 191 VAL A N 1
ATOM 1504 C CA . VAL A 1 191 ? -3.303 -0.284 -19.002 1.00 95.00 191 VAL A CA 1
ATOM 1505 C C . VAL A 1 191 ? -2.904 1.186 -19.184 1.00 95.00 191 VAL A C 1
ATOM 1507 O O . VAL A 1 191 ? -2.865 1.680 -20.306 1.00 95.00 191 VAL A O 1
ATOM 1510 N N . ASP A 1 192 ? -2.611 1.898 -18.098 1.00 93.25 192 ASP A N 1
ATOM 1511 C CA . ASP A 1 192 ? -2.367 3.346 -18.078 1.00 93.25 192 ASP A CA 1
ATOM 1512 C C . ASP A 1 192 ? -0.886 3.742 -18.235 1.00 93.25 192 ASP A C 1
ATOM 1514 O O . ASP A 1 192 ? -0.579 4.932 -18.309 1.00 93.25 192 ASP A O 1
ATOM 1518 N N . VAL A 1 193 ? 0.031 2.772 -18.344 1.00 88.12 193 VAL A N 1
ATOM 1519 C CA . VAL A 1 193 ? 1.475 3.011 -18.544 1.00 88.12 193 VAL A CA 1
ATOM 1520 C C . VAL A 1 193 ? 1.984 2.415 -19.869 1.00 88.12 193 VAL A C 1
ATOM 1522 O O . VAL A 1 193 ? 2.870 1.560 -19.862 1.00 88.12 193 VAL A O 1
ATOM 1525 N N . PRO A 1 194 ? 1.471 2.840 -21.042 1.00 85.12 194 PRO A N 1
ATOM 1526 C CA . PRO A 1 194 ? 2.103 2.488 -22.316 1.00 85.12 194 PRO A CA 1
ATOM 1527 C C . PRO A 1 194 ? 3.477 3.166 -22.476 1.00 85.12 194 PRO A C 1
ATOM 1529 O O . PRO A 1 194 ? 4.359 2.640 -23.152 1.00 85.12 194 PRO A O 1
ATOM 1532 N N . VAL A 1 195 ? 3.662 4.327 -21.837 1.00 86.50 195 VAL A N 1
ATOM 1533 C CA . VAL A 1 195 ? 4.917 5.086 -21.743 1.00 86.50 195 VAL A CA 1
ATOM 1534 C C . VAL A 1 195 ? 5.071 5.576 -20.303 1.00 86.50 195 VAL A C 1
ATOM 1536 O O . VAL A 1 195 ? 4.082 5.889 -19.639 1.00 86.50 195 VAL A O 1
ATOM 1539 N N . ALA A 1 196 ? 6.307 5.644 -19.807 1.00 84.44 196 ALA A N 1
ATOM 1540 C CA . ALA A 1 196 ? 6.581 6.173 -18.476 1.00 84.44 196 ALA A CA 1
ATOM 1541 C C . ALA A 1 196 ? 6.181 7.656 -18.372 1.00 84.44 196 ALA A C 1
ATOM 1543 O O . ALA A 1 196 ? 6.517 8.465 -19.235 1.00 84.44 196 ALA A O 1
ATOM 1544 N N . GLY A 1 197 ? 5.487 8.023 -17.292 1.00 87.75 197 GLY A N 1
ATOM 1545 C CA . GLY A 1 197 ? 5.141 9.419 -17.018 1.00 87.75 197 GLY A CA 1
ATOM 1546 C C . GLY A 1 197 ? 6.367 10.284 -16.694 1.00 87.75 197 GLY A C 1
ATOM 1547 O O . GLY A 1 197 ? 7.373 9.794 -16.177 1.00 87.75 197 GLY A O 1
ATOM 1548 N N . ALA A 1 198 ? 6.267 11.592 -16.937 1.00 91.56 198 ALA A N 1
ATOM 1549 C CA . ALA A 1 198 ? 7.343 12.558 -16.708 1.00 91.56 198 ALA A CA 1
ATOM 1550 C C . ALA A 1 198 ? 7.551 12.872 -15.210 1.00 91.56 198 ALA A C 1
ATOM 1552 O O . ALA A 1 198 ? 7.153 13.918 -14.699 1.00 91.56 198 ALA A O 1
ATOM 1553 N N . ARG A 1 199 ? 8.175 11.958 -14.461 1.00 91.25 199 ARG A N 1
ATOM 1554 C CA . ARG A 1 199 ? 8.436 12.120 -13.018 1.00 91.25 199 ARG A CA 1
ATOM 1555 C C . ARG A 1 199 ? 9.696 12.947 -12.760 1.00 91.25 199 ARG A C 1
ATOM 1557 O O . ARG A 1 199 ? 10.801 12.426 -12.615 1.00 91.25 199 ARG A O 1
ATOM 1564 N N . LEU A 1 200 ? 9.537 14.267 -12.670 1.00 91.75 200 LEU A N 1
ATOM 1565 C CA . LEU A 1 200 ? 10.665 15.204 -12.561 1.00 91.75 200 LEU A CA 1
ATOM 1566 C C . LEU A 1 200 ? 11.506 15.022 -11.287 1.00 91.75 200 LEU A C 1
ATOM 1568 O O . LEU A 1 200 ? 12.707 15.301 -11.303 1.00 91.75 200 LEU A O 1
ATOM 1572 N N . ARG A 1 201 ? 10.909 14.566 -10.175 1.00 91.31 201 ARG A N 1
ATOM 1573 C CA . ARG A 1 201 ? 11.670 14.268 -8.948 1.00 91.31 201 ARG A CA 1
ATOM 1574 C C . ARG A 1 201 ? 12.639 13.102 -9.157 1.00 91.31 201 ARG A C 1
ATOM 1576 O O . ARG A 1 201 ? 13.770 13.179 -8.684 1.00 91.31 201 ARG A O 1
ATOM 1583 N N . ASP A 1 202 ? 12.228 12.077 -9.898 1.00 86.69 202 ASP A N 1
ATOM 1584 C CA . ASP A 1 202 ? 13.038 10.880 -10.150 1.00 86.69 202 ASP A CA 1
ATOM 1585 C C . ASP A 1 202 ? 14.259 11.231 -11.000 1.00 86.69 202 ASP A C 1
ATOM 1587 O O . ASP A 1 202 ? 15.391 10.933 -10.613 1.00 86.69 202 ASP A O 1
ATOM 1591 N N . VAL A 1 203 ? 14.041 11.991 -12.079 1.00 84.75 203 VAL A N 1
ATOM 1592 C CA . VAL A 1 203 ? 15.108 12.511 -12.950 1.00 84.75 203 VAL A CA 1
ATOM 1593 C C . VAL A 1 203 ? 16.107 13.359 -12.156 1.00 84.75 203 VAL A C 1
ATOM 1595 O O . VAL A 1 203 ? 17.315 13.156 -12.254 1.00 84.75 203 VAL A O 1
ATOM 1598 N N . ARG A 1 204 ? 15.626 14.273 -11.302 1.00 85.44 204 ARG A N 1
ATOM 1599 C CA . ARG A 1 204 ? 16.488 15.147 -10.480 1.00 85.44 204 ARG A CA 1
ATOM 1600 C C . ARG A 1 204 ? 17.302 14.399 -9.424 1.00 85.44 204 ARG A C 1
ATOM 1602 O O . ARG A 1 204 ? 18.336 14.910 -8.994 1.00 85.44 204 ARG A O 1
ATOM 1609 N N . ASN A 1 205 ? 16.822 13.246 -8.964 1.00 81.31 205 ASN A N 1
ATOM 1610 C CA . ASN A 1 205 ? 17.464 12.456 -7.912 1.00 81.31 205 ASN A CA 1
ATOM 1611 C C . ASN A 1 205 ? 18.240 11.239 -8.449 1.00 81.31 205 ASN A C 1
ATOM 1613 O O . ASN A 1 205 ? 18.765 10.468 -7.644 1.00 81.31 205 ASN A O 1
ATOM 1617 N N . GLY A 1 206 ? 18.322 11.062 -9.772 1.00 72.06 206 GLY A N 1
ATOM 1618 C CA . GLY A 1 206 ? 19.059 9.960 -10.395 1.00 72.06 206 GLY A CA 1
ATOM 1619 C C . GLY A 1 206 ? 18.358 8.598 -10.325 1.00 72.06 206 GLY A C 1
ATOM 1620 O O . GLY A 1 206 ? 19.009 7.580 -10.554 1.00 72.06 206 GLY A O 1
ATOM 1621 N N . MET A 1 207 ? 17.046 8.563 -10.049 1.00 73.25 207 MET A N 1
ATOM 1622 C CA . MET A 1 207 ? 16.199 7.357 -10.141 1.00 73.25 207 MET A CA 1
ATOM 1623 C C . MET A 1 207 ? 15.773 7.101 -11.594 1.00 73.25 207 MET A C 1
ATOM 1625 O O . MET A 1 207 ? 14.598 6.922 -11.904 1.00 73.25 207 MET A O 1
ATOM 1629 N N . THR A 1 208 ? 16.737 7.150 -12.508 1.00 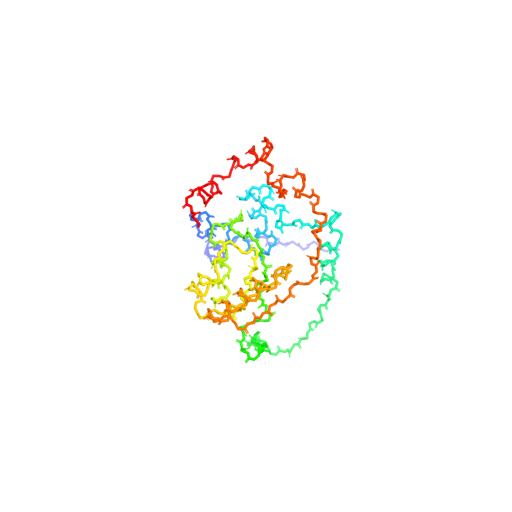63.53 208 THR A N 1
ATOM 1630 C CA . THR A 1 208 ? 16.557 6.779 -13.912 1.00 63.53 208 THR A CA 1
ATOM 1631 C C . THR A 1 208 ? 16.810 5.286 -14.095 1.00 63.53 208 THR A C 1
ATOM 1633 O O . THR A 1 208 ? 17.357 4.625 -13.215 1.00 63.53 208 THR A O 1
ATOM 1636 N N . ILE A 1 209 ? 16.426 4.741 -15.246 1.00 51.34 209 ILE A N 1
ATOM 1637 C CA . ILE A 1 209 ? 16.874 3.417 -15.686 1.00 51.34 209 ILE A CA 1
ATOM 1638 C C . ILE A 1 209 ? 17.843 3.667 -16.853 1.00 51.34 209 ILE A C 1
ATOM 1640 O O . ILE A 1 209 ? 17.376 4.115 -17.900 1.00 51.34 209 ILE A O 1
ATOM 1644 N N . PRO A 1 210 ? 19.165 3.442 -16.703 1.00 50.12 210 PRO A N 1
ATOM 1645 C CA . PRO A 1 210 ? 19.873 2.942 -15.517 1.00 50.12 210 PRO A CA 1
ATOM 1646 C C . PRO A 1 210 ? 20.018 3.995 -14.392 1.00 50.12 210 PRO A C 1
ATOM 1648 O O . PRO A 1 210 ? 20.020 5.200 -14.675 1.00 50.12 210 PRO A O 1
ATOM 1651 N N . PRO A 1 211 ? 20.134 3.565 -13.117 1.00 57.38 211 PRO A N 1
ATOM 1652 C CA . PRO A 1 211 ? 20.254 4.471 -11.976 1.00 57.38 211 PRO A CA 1
ATOM 1653 C C . PRO A 1 211 ? 21.597 5.204 -11.987 1.00 57.38 211 PRO A C 1
ATOM 1655 O O . PRO A 1 211 ? 22.651 4.596 -12.169 1.00 57.38 211 PRO A O 1
ATOM 1658 N N . SER A 1 212 ? 21.561 6.516 -11.754 1.00 54.00 212 SER A N 1
ATOM 1659 C CA . SER A 1 212 ? 22.756 7.358 -11.680 1.00 54.00 212 SER A CA 1
ATOM 1660 C C . SER A 1 212 ? 23.075 7.687 -10.222 1.00 54.00 212 SER A C 1
ATOM 1662 O O . SER A 1 212 ? 22.358 8.438 -9.552 1.00 54.00 212 SER A O 1
ATOM 1664 N N . LEU A 1 213 ? 24.164 7.111 -9.708 1.00 58.59 213 LEU A N 1
ATOM 1665 C CA . LEU A 1 213 ? 24.684 7.425 -8.378 1.00 58.59 213 LEU A CA 1
ATOM 1666 C C . LEU A 1 213 ? 25.407 8.774 -8.421 1.00 58.59 213 LEU A C 1
ATOM 1668 O O . LEU A 1 213 ? 26.592 8.862 -8.727 1.00 58.59 213 LEU A O 1
ATOM 1672 N N . THR A 1 214 ? 24.687 9.846 -8.097 1.00 62.81 214 THR A N 1
ATOM 1673 C CA . THR A 1 214 ? 25.301 11.172 -7.946 1.00 62.81 214 THR A CA 1
ATOM 1674 C C . THR A 1 214 ? 25.926 11.332 -6.555 1.00 62.81 214 THR A C 1
ATOM 1676 O O . THR A 1 214 ? 25.462 10.737 -5.577 1.00 62.81 214 THR A O 1
ATOM 1679 N N . SER A 1 215 ? 26.930 12.204 -6.418 1.00 66.25 215 SER A N 1
ATOM 1680 C CA . SER A 1 215 ? 27.507 12.583 -5.112 1.00 66.25 215 SER A CA 1
ATOM 1681 C C . SER A 1 215 ? 26.442 13.090 -4.127 1.00 66.25 215 SER A C 1
ATOM 1683 O O . SER A 1 215 ? 26.497 12.816 -2.927 1.00 66.25 215 SER A O 1
ATOM 1685 N N . LYS A 1 216 ? 25.400 13.749 -4.646 1.00 68.56 216 LYS A N 1
ATOM 1686 C CA . LYS A 1 216 ? 24.222 14.187 -3.891 1.00 68.56 216 LYS A CA 1
ATOM 1687 C C . LYS A 1 216 ? 23.371 13.014 -3.396 1.00 68.56 216 LYS A C 1
ATOM 1689 O O . LYS A 1 216 ? 22.833 13.091 -2.289 1.00 68.56 216 LYS A O 1
ATOM 1694 N N . THR A 1 217 ? 23.242 11.937 -4.170 1.00 67.06 217 THR A N 1
ATOM 1695 C CA . THR A 1 217 ? 22.530 10.711 -3.764 1.00 67.06 217 THR A CA 1
ATOM 1696 C C . THR A 1 217 ? 23.255 10.032 -2.601 1.00 67.06 217 THR A C 1
ATOM 1698 O O . THR A 1 217 ? 22.618 9.697 -1.601 1.00 67.06 217 THR A O 1
ATOM 1701 N N . ILE A 1 218 ? 24.587 9.936 -2.677 1.00 67.75 218 ILE A N 1
ATOM 1702 C CA . ILE A 1 218 ? 25.435 9.358 -1.621 1.00 67.75 218 ILE A CA 1
ATOM 1703 C C . ILE A 1 218 ? 25.342 10.194 -0.334 1.00 67.75 218 ILE A C 1
ATOM 1705 O O . ILE A 1 218 ? 25.012 9.655 0.724 1.00 67.75 218 ILE A O 1
ATOM 1709 N N . LEU A 1 219 ? 25.518 11.520 -0.421 1.00 72.75 219 LEU A N 1
ATOM 1710 C CA . LEU A 1 219 ? 25.450 12.417 0.742 1.00 72.75 219 LEU A CA 1
ATOM 1711 C C . LEU A 1 219 ? 24.084 12.368 1.454 1.00 72.75 219 LEU A C 1
ATOM 1713 O O . LEU A 1 219 ? 24.013 12.432 2.679 1.00 72.75 219 LEU A O 1
ATOM 1717 N N . ASN A 1 220 ? 22.990 12.197 0.703 1.00 74.19 220 ASN A N 1
ATOM 1718 C CA . ASN A 1 220 ? 21.639 12.051 1.264 1.00 74.19 220 ASN A CA 1
ATOM 1719 C C . ASN A 1 220 ? 21.366 10.680 1.903 1.00 74.19 220 ASN A C 1
ATOM 1721 O O . ASN A 1 220 ? 20.442 10.557 2.720 1.00 74.19 220 ASN A O 1
ATOM 1725 N N . ALA A 1 221 ? 22.100 9.645 1.498 1.00 69.81 221 ALA A N 1
ATOM 1726 C CA . ALA A 1 221 ? 21.958 8.297 2.032 1.00 69.81 221 ALA A CA 1
ATOM 1727 C C . ALA A 1 221 ? 22.787 8.101 3.313 1.00 69.81 221 ALA A C 1
ATOM 1729 O O . ALA A 1 221 ? 22.329 7.416 4.225 1.00 69.81 221 ALA A O 1
ATOM 1730 N N . LEU A 1 222 ? 23.958 8.741 3.429 1.00 73.44 222 LEU A N 1
ATOM 1731 C CA . LEU A 1 222 ? 24.864 8.635 4.587 1.00 73.44 222 LEU A CA 1
ATOM 1732 C C . LEU A 1 222 ? 24.195 8.792 5.973 1.00 73.44 222 LEU A C 1
ATOM 1734 O O . LEU A 1 222 ? 24.412 7.928 6.821 1.00 73.44 222 LEU A O 1
ATOM 1738 N N . PRO A 1 223 ? 23.332 9.795 6.246 1.00 74.75 223 PRO A N 1
ATOM 1739 C CA . PRO A 1 223 ? 22.753 9.986 7.583 1.00 74.75 223 PRO A CA 1
ATOM 1740 C C . PRO A 1 223 ? 21.626 8.992 7.942 1.00 74.75 223 PRO A C 1
ATOM 1742 O O . PRO A 1 223 ? 20.898 9.209 8.914 1.00 74.75 223 PRO A O 1
ATOM 1745 N N . ARG A 1 224 ? 21.425 7.910 7.172 1.00 78.81 224 ARG A N 1
ATOM 1746 C CA . ARG A 1 224 ? 20.314 6.953 7.342 1.00 78.81 224 ARG A CA 1
ATOM 1747 C C . ARG A 1 224 ? 20.813 5.529 7.640 1.00 78.81 224 ARG A C 1
ATOM 1749 O O . ARG A 1 224 ? 20.626 4.627 6.824 1.00 78.81 224 ARG A O 1
ATOM 1756 N N . PRO A 1 225 ? 21.376 5.273 8.836 1.00 74.94 225 PRO A N 1
ATOM 1757 C CA . PRO A 1 225 ? 22.044 4.006 9.155 1.00 74.94 225 PRO A CA 1
ATOM 1758 C C . PRO A 1 225 ? 21.105 2.794 9.113 1.00 74.94 225 PRO A C 1
ATOM 1760 O O . PRO A 1 225 ? 21.474 1.734 8.626 1.00 74.94 225 PRO A O 1
ATOM 1763 N N . ALA A 1 226 ? 19.853 2.955 9.557 1.00 75.06 226 ALA A N 1
ATOM 1764 C CA . ALA A 1 226 ? 18.870 1.873 9.510 1.00 75.06 226 ALA A CA 1
ATOM 1765 C C . ALA A 1 226 ? 18.471 1.481 8.077 1.00 75.06 226 ALA A C 1
ATOM 1767 O O . ALA A 1 226 ? 18.014 0.364 7.871 1.00 75.06 226 ALA A O 1
ATOM 1768 N N . TRP A 1 227 ? 18.592 2.396 7.110 1.00 76.31 227 TRP A N 1
ATOM 1769 C CA . TRP A 1 227 ? 18.332 2.076 5.709 1.00 76.31 227 TRP A CA 1
ATOM 1770 C C . TRP A 1 227 ? 19.506 1.298 5.111 1.00 76.31 227 TRP A C 1
ATOM 1772 O O . TRP A 1 227 ? 19.273 0.275 4.487 1.00 76.31 227 TRP A O 1
ATOM 1782 N N . TRP A 1 228 ? 20.748 1.709 5.390 1.00 70.62 228 TRP A N 1
ATOM 1783 C CA . TRP A 1 228 ? 21.941 0.967 4.968 1.00 70.62 228 TRP A CA 1
ATOM 1784 C C . TRP A 1 228 ? 21.996 -0.443 5.531 1.00 70.62 228 TRP A C 1
ATOM 1786 O O . TRP A 1 228 ? 22.248 -1.366 4.771 1.00 70.62 228 TRP A O 1
ATOM 1796 N N . LEU A 1 229 ? 21.714 -0.615 6.827 1.00 73.75 229 LEU A N 1
ATOM 1797 C CA . LEU A 1 229 ? 21.642 -1.946 7.428 1.00 73.75 229 LEU A CA 1
ATOM 1798 C C . LEU A 1 229 ? 20.639 -2.806 6.650 1.00 73.75 229 LEU A C 1
ATOM 1800 O O . LEU A 1 229 ? 21.005 -3.814 6.074 1.00 73.75 229 LEU A O 1
ATOM 1804 N N . ASN A 1 230 ? 19.406 -2.322 6.513 1.00 72.62 230 ASN A N 1
ATOM 1805 C CA . ASN A 1 230 ? 18.349 -3.010 5.779 1.00 72.62 230 ASN A CA 1
ATOM 1806 C C . ASN A 1 230 ? 18.686 -3.314 4.307 1.00 72.62 230 ASN A C 1
ATOM 1808 O O . ASN A 1 230 ? 18.206 -4.316 3.787 1.00 72.62 230 ASN A O 1
ATOM 1812 N N . PHE A 1 231 ? 19.431 -2.430 3.640 1.00 68.62 231 PHE A N 1
ATOM 1813 C CA . PHE A 1 231 ? 19.824 -2.571 2.238 1.00 68.62 231 PHE A CA 1
ATOM 1814 C C . PHE A 1 231 ? 20.995 -3.548 2.058 1.00 68.62 231 PHE A C 1
ATOM 1816 O O . PHE A 1 231 ? 21.022 -4.280 1.079 1.00 68.62 231 PHE A O 1
ATOM 1823 N N . LEU A 1 232 ? 21.951 -3.571 2.992 1.00 68.50 232 LEU A N 1
ATOM 1824 C CA . LEU A 1 232 ? 23.164 -4.392 2.911 1.00 68.50 232 LEU A CA 1
ATOM 1825 C C . LEU A 1 232 ? 23.013 -5.782 3.539 1.00 68.50 232 LEU A C 1
ATOM 1827 O O . LEU A 1 232 ? 23.818 -6.658 3.245 1.00 68.50 232 LEU A O 1
ATOM 1831 N N . THR A 1 233 ? 22.038 -5.992 4.428 1.00 67.75 233 THR A N 1
ATOM 1832 C CA . THR A 1 233 ? 21.921 -7.239 5.208 1.00 67.75 233 THR A CA 1
ATOM 1833 C C . THR A 1 233 ? 20.726 -8.102 4.819 1.00 67.75 233 THR A C 1
ATOM 1835 O O . THR A 1 233 ? 20.294 -8.931 5.623 1.00 67.75 233 THR A O 1
ATOM 1838 N N . THR A 1 234 ? 20.082 -7.869 3.674 1.00 61.22 234 THR A N 1
ATOM 1839 C CA . THR A 1 234 ? 18.835 -8.576 3.345 1.00 61.22 234 THR A CA 1
ATOM 1840 C C . THR A 1 234 ? 18.622 -8.706 1.837 1.00 61.22 234 THR A C 1
ATOM 1842 O O . THR A 1 234 ? 18.500 -7.696 1.145 1.00 61.22 234 THR A O 1
ATOM 1845 N N . ASP A 1 235 ? 18.517 -9.956 1.372 1.00 52.94 235 ASP A N 1
ATOM 1846 C CA . ASP A 1 235 ? 18.337 -10.363 -0.032 1.00 52.94 235 ASP A CA 1
ATOM 1847 C C . ASP A 1 235 ? 16.937 -10.139 -0.585 1.00 52.94 235 ASP A C 1
ATOM 1849 O O . ASP A 1 235 ? 15.928 -10.280 0.151 1.00 52.94 235 ASP A O 1
#

Foldseek 3Di:
DDDPPPDDDDDDPVVVVVVDDDDDDDPPPVCVQVVPDPDVVSVLVVLCVQAFLQVSCVVVFDFDPCVVVVVVVVVVVPDDDDDDPPDDVVDDQQWDQDPNDIFRHPDAADEDAPQCSSPNCGLLVRQVVQLVRRHEYEHEPRHPDALLVSCVSNVSGQYEYEFEQDPPNVVRVVSVVVNVVSPNDYYHYDDPPPDDGRGVSNVVLQVDVVGDDDPSSVVSCVVNVVSVCSVVVHD

Radius of gyration: 24.07 Å; chains: 1; bounding box: 58×67×72 Å

pLDDT: mean 88.67, std 11.26, range [50.12, 98.38]